Protein AF-0000000079969702 (afdb_homodimer)

Secondary structure (DSSP, 8-state):
-PPPPPSEE-SSEEEE---GGGHHHHHHHH-SHHHHTTS-TTS-SS--HHHHHHHHHHTSSSSP-EEEEEETT-TTSEEEEEEEEE--GGGTTEEEEEEEE-GGGTTSSHHHHHHHHHHHHHHHTSTT--EEEEEEETT-HHHHHHHHHTTPEEEEEEEEEEEETTEEEEEEEEEEEHHHHHHH-/-PPPPPSEE-SSEEEE---GGGHHHHHHHH-SHHHHTTS-TTS-SS--HHHHHHHHHHTSSSSP-EEEEEETT-TTSEEEEEEEEE--GGGTTEEEEEEEE-GGGTTSSHHHHHHHHHHHHHHHTSTT--EEEEEEETT-HHHHHHHHHTT-EEEEEEEEEEEETTEEEEEEEEEEEHHHHHHH-

Nearest PDB structures (foldseek):
  1vhs-assembly1_A  TM=8.239E-01  e=2.990E-11  Bacillus subtilis
  1yvo-assembly1_A  TM=8.133E-01  e=1.079E-10  Pseudomonas aeruginosa PAO1
  1vhs-assembly2_B  TM=8.281E-01  e=2.247E-10  Bacillus subtilis
  5wph-assembly1_A  TM=7.991E-01  e=7.950E-11  Pseudomonas putida KT2440
  2j8n-assembly1_A  TM=7.902E-01  e=9.550E-11  Pseudomonas aeruginosa

Radius of gyration: 22.88 Å; Cα contacts (8 Å, |Δi|>4): 727; chains: 2; bounding box: 40×67×54 Å

Sequence (370 aa):
SPLPPPTFTSPRLTYRPMHPQDAPWMVQHAGPPSITKFMSLSFAHPYTLAHAETWIGMNLAPPITHFVICERDRPDVPIGGI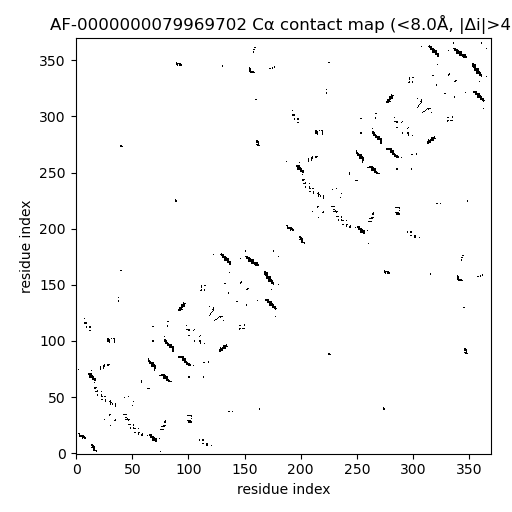GIKPGADVQTHAAEVGYWVGEPFQGRGYVTEGVEALAEWAFGVREGTKRLWAGVFSGNDASMRVLKKCGYEEEGVMRGHVEKHGVTRDLHLFGLNKADWEKRRSPLPPPTFTSPRLTYRPMHPQDAPWMVQHAGPPSITKFMSLSFAHPYTLAHAETWIGMNLAPPITHFVICERDRPDVPIGGIGIKPGADVQTHAAEVGYWVGEPFQGRGYVTEGVEALAEWAFGVREGTKRLWAGVFSGNDASMRVLKKCGYEEEGVMRGHVEKHGVTRDLHLFGLNKADWEKRR

Organism: NCBI:txid1448308

Structure (mmCIF, N/CA/C/O backbone):
data_AF-0000000079969702-model_v1
#
loop_
_entity.id
_entity.type
_entity.pdbx_description
1 polymer 'Acyl-CoA N-acyltransferase'
#
loop_
_atom_site.group_PDB
_atom_site.id
_atom_site.type_symbol
_atom_site.label_atom_id
_atom_site.label_alt_id
_atom_site.label_comp_id
_atom_site.label_asym_id
_atom_site.label_entity_id
_atom_site.label_seq_id
_atom_site.pdbx_PDB_ins_code
_atom_site.Cartn_x
_atom_site.Cartn_y
_atom_site.Cartn_z
_atom_site.occupancy
_atom_site.B_iso_or_equiv
_atom_site.auth_seq_id
_atom_site.auth_comp_id
_atom_site.auth_asym_id
_atom_site.auth_atom_id
_atom_site.pdbx_PDB_model_num
ATOM 1 N N . SER A 1 1 ? 3.689 -17.547 -32.375 1 88.56 1 SER A N 1
ATOM 2 C CA . SER A 1 1 ? 5.078 -17.422 -31.938 1 88.56 1 SER A CA 1
ATOM 3 C C . SER A 1 1 ? 5.434 -18.484 -30.906 1 88.56 1 SER A C 1
ATOM 5 O O . SER A 1 1 ? 4.555 -18.984 -30.203 1 88.56 1 SER A O 1
ATOM 7 N N . PRO A 1 2 ? 6.598 -18.844 -30.922 1 94.81 2 PRO A N 1
ATOM 8 C CA . PRO A 1 2 ? 6.984 -19.859 -29.938 1 94.81 2 PRO A CA 1
ATOM 9 C C . PRO A 1 2 ? 6.84 -19.359 -28.5 1 94.81 2 PRO A C 1
ATOM 11 O O . PRO A 1 2 ? 6.867 -18.156 -28.25 1 94.81 2 PRO A O 1
ATOM 14 N N . LEU A 1 3 ? 6.637 -20.328 -27.641 1 96.44 3 LEU A N 1
ATOM 15 C CA . LEU A 1 3 ? 6.582 -20 -26.219 1 96.44 3 LEU A CA 1
ATOM 16 C C . LEU A 1 3 ? 7.922 -19.469 -25.734 1 96.44 3 LEU A C 1
ATOM 18 O O . LEU A 1 3 ? 8.977 -19.953 -26.141 1 96.44 3 LEU A O 1
ATOM 22 N N . PRO A 1 4 ? 7.883 -18.5 -24.906 1 96.62 4 PRO A N 1
ATOM 23 C CA . PRO A 1 4 ? 9.148 -18.016 -24.344 1 96.62 4 PRO A CA 1
ATOM 24 C C . PRO A 1 4 ? 9.836 -19.031 -23.453 1 96.62 4 PRO A C 1
ATOM 26 O O . PRO A 1 4 ? 9.164 -19.859 -22.812 1 96.62 4 PRO A O 1
ATOM 29 N N . PRO A 1 5 ? 11.156 -19.016 -23.516 1 96.5 5 PRO A N 1
ATOM 30 C CA . PRO A 1 5 ? 11.852 -19.859 -22.547 1 96.5 5 PRO A CA 1
ATOM 31 C C . PRO A 1 5 ? 11.57 -19.484 -21.094 1 96.5 5 PRO A C 1
ATOM 33 O O . PRO A 1 5 ? 11.203 -18.328 -20.828 1 96.5 5 PRO A O 1
ATOM 36 N N . PRO A 1 6 ? 11.742 -20.453 -20.172 1 97.56 6 PRO A N 1
ATOM 37 C CA . PRO A 1 6 ? 11.508 -20.125 -18.766 1 97.56 6 PRO A CA 1
ATOM 38 C C . PRO A 1 6 ? 12.5 -19.094 -18.234 1 97.56 6 PRO A C 1
ATOM 40 O O . PRO A 1 6 ? 13.672 -19.094 -18.625 1 97.56 6 PRO A O 1
ATOM 43 N N . THR A 1 7 ? 12.031 -18.203 -17.406 1 97.5 7 THR A N 1
ATOM 44 C CA . THR A 1 7 ? 12.898 -17.266 -16.688 1 97.5 7 THR A CA 1
ATOM 45 C C . THR A 1 7 ? 13.617 -17.969 -15.547 1 97.5 7 THR A C 1
ATOM 47 O O . THR A 1 7 ? 14.797 -17.719 -15.297 1 97.5 7 THR A O 1
ATOM 50 N N . PHE A 1 8 ? 12.953 -18.828 -14.852 1 97.56 8 PHE A N 1
ATOM 51 C CA . PHE A 1 8 ? 13.547 -19.703 -13.844 1 97.56 8 PHE A CA 1
ATOM 52 C C . PHE A 1 8 ? 12.766 -21.016 -13.734 1 97.56 8 PHE A C 1
ATOM 54 O O . PHE A 1 8 ? 11.719 -21.172 -14.359 1 97.56 8 PHE A O 1
ATOM 61 N N . THR A 1 9 ? 13.352 -22.016 -13.039 1 98.19 9 THR A N 1
ATOM 62 C CA . THR A 1 9 ? 12.758 -23.328 -12.883 1 98.19 9 THR A CA 1
ATOM 63 C C . THR A 1 9 ? 12.906 -23.828 -11.438 1 98.19 9 THR A C 1
ATOM 65 O O . THR A 1 9 ? 13.688 -23.266 -10.672 1 98.19 9 THR A O 1
ATOM 68 N N . SER A 1 10 ? 12.141 -24.688 -11.094 1 98.31 10 SER A N 1
ATOM 69 C CA . SER A 1 10 ? 12.227 -25.469 -9.859 1 98.31 10 SER A CA 1
ATOM 70 C C . SER A 1 10 ? 12.102 -26.969 -10.133 1 98.31 10 SER A C 1
ATOM 72 O O . SER A 1 10 ? 11.984 -27.375 -11.281 1 98.31 10 SER A O 1
ATOM 74 N N . PRO A 1 11 ? 12.219 -27.797 -9.156 1 98.19 11 PRO A N 1
ATOM 75 C CA . PRO A 1 11 ? 12.336 -29.234 -9.398 1 98.19 11 PRO A CA 1
ATOM 76 C C . PRO A 1 11 ? 11.211 -29.766 -10.281 1 98.19 11 PRO A C 1
ATOM 78 O O . PRO A 1 11 ? 11.461 -30.562 -11.188 1 98.19 11 PRO A O 1
ATOM 81 N N . ARG A 1 12 ? 9.922 -29.375 -10.055 1 98.62 12 ARG A N 1
ATOM 82 C CA . ARG A 1 12 ? 8.797 -29.969 -10.773 1 98.62 12 ARG A CA 1
ATOM 83 C C . ARG A 1 12 ? 8.164 -28.969 -11.719 1 98.62 12 ARG A C 1
ATOM 85 O O . ARG A 1 12 ? 7.355 -29.344 -12.578 1 98.62 12 ARG A O 1
ATOM 92 N N . LEU A 1 13 ? 8.586 -27.656 -11.609 1 98.81 13 LEU A N 1
ATOM 93 C CA . LEU A 1 13 ? 7.832 -26.609 -12.289 1 98.81 13 LEU A CA 1
ATOM 94 C C . LEU A 1 13 ? 8.75 -25.734 -13.125 1 98.81 13 LEU A C 1
ATOM 96 O O . LEU A 1 13 ? 9.961 -25.688 -12.883 1 98.81 13 LEU A O 1
ATOM 100 N N . THR A 1 14 ? 8.203 -25.078 -14.117 1 98.56 14 THR A N 1
ATOM 101 C CA . THR A 1 14 ? 8.844 -24.016 -14.875 1 98.56 14 THR A CA 1
ATOM 102 C C . THR A 1 14 ? 8.023 -22.719 -14.805 1 98.56 14 THR A C 1
ATOM 104 O O . THR A 1 14 ? 6.793 -22.781 -14.719 1 98.56 14 THR A O 1
ATOM 107 N N . TYR A 1 15 ? 8.703 -21.625 -14.805 1 98.75 15 TYR A N 1
ATOM 108 C CA . TYR A 1 15 ? 8.109 -20.297 -14.719 1 98.75 15 TYR A CA 1
ATOM 109 C C . TYR A 1 15 ? 8.539 -19.422 -15.898 1 98.75 15 TYR A C 1
ATOM 111 O O . TYR A 1 15 ? 9.711 -19.047 -16 1 98.75 15 TYR A O 1
ATOM 119 N N . ARG A 1 16 ? 7.645 -19.094 -16.766 1 98.44 16 ARG A N 1
ATOM 120 C CA . ARG A 1 16 ? 7.992 -18.375 -17.984 1 98.44 16 ARG A CA 1
ATOM 121 C C . ARG A 1 16 ? 7.074 -17.172 -18.203 1 98.44 16 ARG A C 1
ATOM 123 O O . ARG A 1 16 ? 5.965 -17.141 -17.656 1 98.44 16 ARG A O 1
ATOM 130 N N . PRO A 1 17 ? 7.547 -16.188 -19 1 98.5 17 PRO A N 1
ATOM 131 C CA . PRO A 1 17 ? 6.656 -15.102 -19.406 1 98.5 17 PRO A CA 1
ATOM 132 C C . PRO A 1 17 ? 5.375 -15.602 -20.078 1 98.5 17 PRO A C 1
ATOM 134 O O . PRO A 1 17 ? 5.359 -16.703 -20.625 1 98.5 17 PRO A O 1
ATOM 137 N N . MET A 1 18 ? 4.355 -14.836 -19.938 1 98.38 18 MET A N 1
ATOM 138 C CA . MET A 1 18 ? 3.061 -15.195 -20.516 1 98.38 18 MET A CA 1
ATOM 139 C C . MET A 1 18 ? 3.109 -15.156 -22.031 1 98.38 18 MET A C 1
ATOM 141 O O . MET A 1 18 ? 3.988 -14.516 -22.609 1 98.38 18 MET A O 1
ATOM 145 N N . HIS A 1 19 ? 2.221 -15.781 -22.641 1 98.31 19 HIS A N 1
ATOM 146 C CA . HIS A 1 19 ? 2.012 -15.844 -24.078 1 98.31 19 HIS A CA 1
ATOM 147 C C . HIS A 1 19 ? 0.528 -15.781 -24.422 1 98.31 19 HIS A C 1
ATOM 149 O O . HIS A 1 19 ? -0.303 -16.359 -23.719 1 98.31 19 HIS A O 1
ATOM 155 N N . PRO A 1 20 ? 0.184 -15.133 -25.5 1 97.81 20 PRO A N 1
ATOM 156 C CA . PRO A 1 20 ? -1.231 -15.023 -25.859 1 97.81 20 PRO A CA 1
ATOM 157 C C . PRO A 1 20 ? -1.934 -16.375 -25.906 1 97.81 20 PRO A C 1
ATOM 159 O O . PRO A 1 20 ? -3.127 -16.469 -25.594 1 97.81 20 PRO A O 1
ATOM 162 N N . GLN A 1 21 ? -1.282 -17.375 -26.219 1 97.56 21 GLN A N 1
ATOM 163 C CA . GLN A 1 21 ? -1.889 -18.703 -26.312 1 97.56 21 GLN A CA 1
ATOM 164 C C . GLN A 1 21 ? -2.311 -19.234 -24.953 1 97.56 21 GLN A C 1
ATOM 166 O O . GLN A 1 21 ? -3.033 -20.219 -24.859 1 97.56 21 GLN A O 1
ATOM 171 N N . ASP A 1 22 ? -1.881 -18.625 -23.875 1 98.44 22 ASP A N 1
ATOM 172 C CA . ASP A 1 22 ? -2.145 -19.078 -22.516 1 98.44 22 ASP A CA 1
ATOM 173 C C . ASP A 1 22 ? -3.576 -18.75 -22.094 1 98.44 22 ASP A C 1
ATOM 175 O O . ASP A 1 22 ? -4.074 -19.297 -21.094 1 98.44 22 ASP A O 1
ATOM 179 N N . ALA A 1 23 ? -4.242 -17.922 -22.844 1 98.25 23 ALA A N 1
ATOM 180 C CA . ALA A 1 23 ? -5.484 -17.281 -22.406 1 98.25 23 ALA A CA 1
ATOM 181 C C . ALA A 1 23 ? -6.547 -18.328 -22.078 1 98.25 23 ALA A C 1
ATOM 183 O O . ALA A 1 23 ? -7.168 -18.266 -21.016 1 98.25 23 ALA A O 1
ATOM 184 N N . PRO A 1 24 ? -6.742 -19.375 -22.891 1 98.06 24 PRO A N 1
ATOM 185 C CA . PRO A 1 24 ? -7.773 -20.375 -22.547 1 98.06 24 PRO A CA 1
ATOM 186 C C . PRO A 1 24 ? -7.469 -21.125 -21.25 1 98.06 24 PRO A C 1
ATOM 188 O O . PRO A 1 24 ? -8.383 -21.422 -20.484 1 98.06 24 PRO A O 1
ATOM 191 N N . TRP A 1 25 ? -6.242 -21.406 -21 1 97.81 25 TRP A N 1
ATOM 192 C CA . TRP A 1 25 ? -5.848 -22.094 -19.781 1 97.81 25 TRP A CA 1
ATOM 193 C C . TRP A 1 25 ? -6.062 -21.188 -18.562 1 97.81 25 TRP A C 1
ATOM 195 O O . TRP A 1 25 ? -6.477 -21.672 -17.5 1 97.81 25 TRP A O 1
ATOM 205 N N . MET A 1 26 ? -5.746 -19.938 -18.734 1 97.25 26 MET A N 1
ATOM 206 C CA . MET A 1 26 ? -5.961 -18.984 -17.641 1 97.25 26 MET A CA 1
ATOM 207 C C . MET A 1 26 ? -7.438 -18.906 -17.281 1 97.25 26 MET A C 1
ATOM 209 O O . MET A 1 26 ? -7.793 -18.875 -16.094 1 97.25 26 MET A O 1
ATOM 213 N N . VAL A 1 27 ? -8.281 -18.875 -18.281 1 97.12 27 VAL A N 1
ATOM 214 C CA . VAL A 1 27 ? -9.719 -18.828 -18.031 1 97.12 27 VAL A CA 1
ATOM 215 C C . VAL A 1 27 ? -10.148 -20.062 -17.25 1 97.12 27 VAL A C 1
ATOM 217 O O . VAL A 1 27 ? -10.898 -19.953 -16.281 1 97.12 27 VAL A O 1
ATOM 220 N N . GLN A 1 28 ? -9.672 -21.172 -17.656 1 96.81 28 GLN A N 1
ATOM 221 C CA . GLN A 1 28 ? -10.055 -22.453 -17.062 1 96.81 28 GLN A CA 1
ATOM 222 C C . GLN A 1 28 ? -9.625 -22.531 -15.602 1 96.81 28 GLN A C 1
ATOM 224 O O . GLN A 1 28 ? -10.398 -22.953 -14.742 1 96.81 28 GLN A O 1
ATOM 229 N N . HIS A 1 29 ? -8.43 -22.094 -15.328 1 96.69 29 HIS A N 1
ATOM 230 C CA . HIS A 1 29 ? -7.855 -22.359 -14.016 1 96.69 29 HIS A CA 1
ATOM 231 C C . HIS A 1 29 ? -8.078 -21.188 -13.062 1 96.69 29 HIS A C 1
ATOM 233 O O . HIS A 1 29 ? -8.07 -21.375 -11.844 1 96.69 29 HIS A O 1
ATOM 239 N N . ALA A 1 30 ? -8.227 -19.984 -13.539 1 95.06 30 ALA A N 1
ATOM 240 C CA . ALA A 1 30 ? -8.438 -18.812 -12.695 1 95.06 30 ALA A CA 1
ATOM 241 C C . ALA A 1 30 ? -9.93 -18.562 -12.477 1 95.06 30 ALA A C 1
ATOM 243 O O . ALA A 1 30 ? -10.312 -17.812 -11.57 1 95.06 30 ALA A O 1
ATOM 244 N N . GLY A 1 31 ? -10.758 -19.188 -13.188 1 92.44 31 GLY A N 1
ATOM 245 C CA . GLY A 1 31 ? -12.18 -18.875 -13.266 1 92.44 31 GLY A CA 1
ATOM 246 C C . GLY A 1 31 ? -12.945 -19.266 -12.023 1 92.44 31 GLY A C 1
ATOM 247 O O . GLY A 1 31 ? -13.797 -18.516 -11.547 1 92.44 31 GLY A O 1
ATOM 248 N N . PRO A 1 32 ? -12.625 -20.391 -11.445 1 93.62 32 PRO A N 1
ATOM 249 C CA . PRO A 1 32 ? -13.414 -20.859 -10.305 1 93.62 32 PRO A CA 1
ATOM 250 C C . PRO A 1 32 ? -13.406 -19.875 -9.141 1 93.62 32 PRO A C 1
ATOM 252 O O . PRO A 1 32 ? -12.375 -19.266 -8.852 1 93.62 32 PRO A O 1
ATOM 255 N N . PRO A 1 33 ? -14.523 -19.781 -8.477 1 91.12 33 PRO A N 1
ATOM 256 C CA . PRO A 1 33 ? -14.656 -18.828 -7.371 1 91.12 33 PRO A CA 1
ATOM 257 C C . PRO A 1 33 ? -13.664 -19.094 -6.246 1 91.12 33 PRO A C 1
ATOM 259 O O . PRO A 1 33 ? -13.266 -18.156 -5.539 1 91.12 33 PRO A O 1
ATOM 262 N N . SER A 1 34 ? -13.305 -20.297 -6.148 1 89.69 34 SER A N 1
ATOM 263 C CA . SER A 1 34 ? -12.352 -20.641 -5.094 1 89.69 34 SER A CA 1
ATOM 264 C C . SER A 1 34 ? -11.016 -19.938 -5.301 1 89.69 34 SER A C 1
ATOM 266 O O . SER A 1 34 ? -10.266 -19.734 -4.344 1 89.69 34 SER A O 1
ATOM 268 N N . ILE A 1 35 ? -10.727 -19.578 -6.551 1 89.88 35 ILE A N 1
ATOM 269 C CA . ILE A 1 35 ? -9.484 -18.891 -6.871 1 89.88 35 ILE A CA 1
ATOM 270 C C . ILE A 1 35 ? -9.641 -17.391 -6.598 1 89.88 35 ILE A C 1
ATOM 272 O O . ILE A 1 35 ? -8.773 -16.781 -5.973 1 89.88 35 ILE A O 1
ATOM 276 N N . THR A 1 36 ? -10.742 -16.875 -6.867 1 89.12 36 THR A N 1
ATOM 277 C CA . THR A 1 36 ? -10.93 -15.422 -6.879 1 89.12 36 THR A CA 1
ATOM 278 C C . THR A 1 36 ? -11.328 -14.922 -5.492 1 89.12 36 THR A C 1
ATOM 280 O O . THR A 1 36 ? -11.219 -13.727 -5.203 1 89.12 36 THR A O 1
ATOM 283 N N . LYS A 1 37 ? -11.75 -15.789 -4.645 1 89.81 37 LYS A N 1
ATOM 284 C CA . LYS A 1 37 ? -12.305 -15.438 -3.342 1 89.81 37 LYS A CA 1
ATOM 285 C C . LYS A 1 37 ? -11.352 -14.539 -2.561 1 89.81 37 LYS A C 1
ATOM 287 O O . LYS A 1 37 ? -11.781 -13.57 -1.922 1 89.81 37 LYS A O 1
ATOM 292 N N . PHE A 1 38 ? -10.109 -14.758 -2.639 1 90.38 38 PHE A N 1
ATOM 293 C CA . PHE A 1 38 ? -9.148 -14.039 -1.815 1 90.38 38 PHE A CA 1
ATOM 294 C C . PHE A 1 38 ? -8.258 -13.148 -2.678 1 90.38 38 PHE A C 1
ATOM 296 O O . PHE A 1 38 ? -7.16 -12.766 -2.256 1 90.38 38 PHE A O 1
ATOM 303 N N . MET A 1 39 ? -8.727 -12.867 -3.842 1 92.69 39 MET A N 1
ATOM 304 C CA . MET A 1 39 ? -8.008 -11.969 -4.738 1 92.69 39 MET A CA 1
ATOM 305 C C . MET A 1 39 ? -8.656 -10.586 -4.762 1 92.69 39 MET A C 1
ATOM 307 O O . MET A 1 39 ? -9.805 -10.43 -4.359 1 92.69 39 MET A O 1
ATOM 311 N N . SER A 1 40 ? -7.906 -9.633 -5.219 1 94 40 SER A N 1
ATOM 312 C CA . SER A 1 40 ? -8.438 -8.281 -5.352 1 94 40 SER A CA 1
ATOM 313 C C . SER A 1 40 ? -9.562 -8.227 -6.379 1 94 40 SER A C 1
ATOM 315 O O . SER A 1 40 ? -9.812 -9.203 -7.086 1 94 40 SER A O 1
ATOM 317 N N . LEU A 1 41 ? -10.234 -7.109 -6.477 1 92.31 41 LEU A N 1
ATOM 318 C CA . LEU A 1 41 ? -11.328 -6.938 -7.422 1 92.31 41 LEU A CA 1
ATOM 319 C C . LEU A 1 41 ? -10.805 -6.832 -8.852 1 92.31 41 LEU A C 1
ATOM 321 O O . LEU A 1 41 ? -11.539 -7.082 -9.805 1 92.31 41 LEU A O 1
ATOM 325 N N . SER A 1 42 ? -9.562 -6.48 -9 1 90.25 42 SER A N 1
ATOM 326 C CA . SER A 1 42 ? -8.945 -6.406 -10.32 1 90.25 42 SER A CA 1
ATOM 327 C C . SER A 1 42 ? -8.789 -7.793 -10.938 1 90.25 42 SER A C 1
ATOM 329 O O . SER A 1 42 ? -8.609 -7.922 -12.148 1 90.25 42 SER A O 1
ATOM 331 N N . PHE A 1 43 ? -8.766 -8.797 -10.086 1 92.94 43 PHE A N 1
ATOM 332 C CA . PHE A 1 43 ? -8.898 -10.172 -10.547 1 92.94 43 PHE A CA 1
ATOM 333 C C . PHE A 1 43 ? -10.359 -10.516 -10.82 1 92.94 43 PHE A C 1
ATOM 335 O O . PHE A 1 43 ? -11.109 -10.844 -9.906 1 92.94 43 PHE A O 1
ATOM 342 N N . ALA A 1 44 ? -10.711 -10.531 -12.016 1 89.56 44 ALA A N 1
ATOM 343 C CA . ALA A 1 44 ? -12.109 -10.5 -12.438 1 89.56 44 ALA A CA 1
ATOM 344 C C . ALA A 1 44 ? -12.82 -11.797 -12.086 1 89.56 44 ALA A C 1
ATOM 346 O O . ALA A 1 44 ? -12.203 -12.867 -12.055 1 89.56 44 ALA A O 1
ATOM 347 N N . HIS A 1 45 ? -14.125 -11.641 -11.844 1 91.81 45 HIS A N 1
ATOM 348 C CA . HIS A 1 45 ? -15.039 -12.773 -11.734 1 91.81 45 HIS A CA 1
ATOM 349 C C . HIS A 1 45 ? -16.422 -12.43 -12.289 1 91.81 45 HIS A C 1
ATOM 351 O O . HIS A 1 45 ? -17.047 -11.469 -11.836 1 91.81 45 HIS A O 1
ATOM 357 N N . PRO A 1 46 ? -16.938 -13.359 -13.234 1 93.75 46 PRO A N 1
ATOM 358 C CA . PRO A 1 46 ? -16.266 -14.484 -13.898 1 93.75 46 PRO A CA 1
ATOM 359 C C . PRO A 1 46 ? -15.031 -14.055 -14.68 1 93.75 46 PRO A C 1
ATOM 361 O O . PRO A 1 46 ? -14.945 -12.914 -15.133 1 93.75 46 PRO A O 1
ATOM 364 N N . TYR A 1 47 ? -14.156 -14.867 -14.758 1 95.25 47 TYR A N 1
ATOM 365 C CA . TYR A 1 47 ? -12.922 -14.641 -15.508 1 95.25 47 TYR A CA 1
ATOM 366 C C . TYR A 1 47 ? -13.086 -15.07 -16.953 1 95.25 47 TYR A C 1
ATOM 368 O O . TYR A 1 47 ? -13.156 -16.266 -17.266 1 95.25 47 TYR A O 1
ATOM 376 N N . THR A 1 48 ? -13.047 -14.117 -17.875 1 96.5 48 THR A N 1
ATOM 377 C CA . THR A 1 48 ? -13.336 -14.383 -19.281 1 96.5 48 THR A CA 1
ATOM 378 C C . THR A 1 48 ? -12.055 -14.391 -20.109 1 96.5 48 THR A C 1
ATOM 380 O O . THR A 1 48 ? -10.984 -14.062 -19.609 1 96.5 48 THR A O 1
ATOM 383 N N . LEU A 1 49 ? -12.297 -14.75 -21.312 1 97.5 49 LEU A N 1
ATOM 384 C CA . LEU A 1 49 ? -11.172 -14.719 -22.234 1 97.5 49 LEU A CA 1
ATOM 385 C C . LEU A 1 49 ? -10.625 -13.297 -22.391 1 97.5 49 LEU A C 1
ATOM 387 O O . LEU A 1 49 ? -9.414 -13.102 -22.453 1 97.5 49 LEU A O 1
ATOM 391 N N . ALA A 1 50 ? -11.461 -12.336 -22.453 1 97.56 50 ALA A N 1
ATOM 392 C CA . ALA A 1 50 ? -11.055 -10.938 -22.578 1 97.56 50 ALA A CA 1
ATOM 393 C C . ALA A 1 50 ? -10.211 -10.508 -21.391 1 97.56 50 ALA A C 1
ATOM 395 O O . ALA A 1 50 ? -9.234 -9.773 -21.547 1 97.56 50 ALA A O 1
ATOM 396 N N . HIS A 1 51 ? -10.578 -10.93 -20.188 1 96.94 51 HIS A N 1
ATOM 397 C CA . HIS A 1 51 ? -9.797 -10.625 -19 1 96.94 51 HIS A CA 1
ATOM 398 C C . HIS A 1 51 ? -8.398 -11.227 -19.078 1 96.94 51 HIS A C 1
ATOM 400 O O . HIS A 1 51 ? -7.414 -10.562 -18.766 1 96.94 51 HIS A O 1
ATOM 406 N N . ALA A 1 52 ? -8.383 -12.438 -19.484 1 97.56 52 ALA A N 1
ATOM 407 C CA . ALA A 1 52 ? -7.105 -13.125 -19.641 1 97.56 52 ALA A CA 1
ATOM 408 C C . ALA A 1 52 ? -6.215 -12.414 -20.641 1 97.56 52 ALA A C 1
ATOM 410 O O . ALA A 1 52 ? -5.035 -12.164 -20.375 1 97.56 52 ALA A O 1
ATOM 411 N N . GLU A 1 53 ? -6.762 -12.094 -21.75 1 97.94 53 GLU A N 1
ATOM 412 C CA . GLU A 1 53 ? -6.012 -11.422 -22.812 1 97.94 53 GLU A CA 1
ATOM 413 C C . GLU A 1 53 ? -5.5 -10.062 -22.344 1 97.94 53 GLU A C 1
ATOM 415 O O . GLU A 1 53 ? -4.375 -9.672 -22.672 1 97.94 53 GLU A O 1
ATOM 420 N N . THR A 1 54 ? -6.293 -9.391 -21.688 1 97.56 54 THR A N 1
ATOM 421 C CA . THR A 1 54 ? -5.898 -8.094 -21.156 1 97.56 54 THR A CA 1
ATOM 422 C C . THR A 1 54 ? -4.734 -8.242 -20.172 1 97.56 54 THR A C 1
ATOM 424 O O . THR A 1 54 ? -3.74 -7.52 -20.266 1 97.56 54 THR A O 1
ATOM 427 N N . TRP A 1 55 ? -4.887 -9.18 -19.25 1 97.31 55 TRP A N 1
ATOM 428 C CA . TRP A 1 55 ? -3.82 -9.414 -18.281 1 97.31 55 TRP A CA 1
ATOM 429 C C . TRP A 1 55 ? -2.521 -9.805 -18.984 1 97.31 55 TRP A C 1
ATOM 431 O O . TRP A 1 55 ? -1.461 -9.25 -18.688 1 97.31 55 TRP A O 1
ATOM 441 N N . ILE A 1 56 ? -2.646 -10.664 -19.875 1 98.12 56 ILE A N 1
ATOM 442 C CA . ILE A 1 56 ? -1.481 -11.109 -20.625 1 98.12 56 ILE A CA 1
ATOM 443 C C . ILE A 1 56 ? -0.847 -9.93 -21.344 1 98.12 56 ILE A C 1
ATOM 445 O O . ILE A 1 56 ? 0.367 -9.719 -21.266 1 98.12 56 ILE A O 1
ATOM 449 N N . GLY A 1 57 ? -1.635 -9.172 -22.031 1 97.38 57 GLY A N 1
ATOM 450 C CA . GLY A 1 57 ? -1.139 -8.016 -22.75 1 97.38 57 GLY A CA 1
ATOM 451 C C . GLY A 1 57 ? -0.396 -7.027 -21.875 1 97.38 57 GLY A C 1
ATOM 452 O O . GLY A 1 57 ? 0.619 -6.461 -22.281 1 97.38 57 GLY A O 1
ATOM 453 N N . MET A 1 58 ? -0.839 -6.855 -20.688 1 96.44 58 MET A N 1
ATOM 454 C CA . MET A 1 58 ? -0.25 -5.926 -19.719 1 96.44 58 MET A CA 1
ATOM 455 C C . MET A 1 58 ? 1.119 -6.414 -19.266 1 96.44 58 MET A C 1
ATOM 457 O O . MET A 1 58 ? 1.918 -5.633 -18.75 1 96.44 58 MET A O 1
ATOM 461 N N . ASN A 1 59 ? 1.358 -7.699 -19.438 1 97 59 ASN A N 1
ATOM 462 C CA . ASN A 1 59 ? 2.537 -8.281 -18.797 1 97 59 ASN A CA 1
ATOM 463 C C . ASN A 1 59 ? 3.525 -8.812 -19.844 1 97 59 ASN A C 1
ATOM 465 O O . ASN A 1 59 ? 4.359 -9.664 -19.531 1 97 59 ASN A O 1
ATOM 469 N N . LEU A 1 60 ? 3.439 -8.281 -21.047 1 96.19 60 LEU A N 1
ATOM 470 C CA . LEU A 1 60 ? 4.316 -8.766 -22.094 1 96.19 60 LEU A CA 1
ATOM 471 C C . LEU A 1 60 ? 5.527 -7.859 -22.266 1 96.19 60 LEU A C 1
ATOM 473 O O . LEU A 1 60 ? 6.527 -8.25 -22.875 1 96.19 60 LEU A O 1
ATOM 477 N N . ALA A 1 61 ? 5.461 -6.676 -21.812 1 94.12 61 ALA A N 1
ATOM 478 C CA . ALA A 1 61 ? 6.566 -5.727 -21.953 1 94.12 61 ALA A CA 1
ATOM 479 C C . ALA A 1 61 ? 7.508 -5.816 -20.75 1 94.12 61 ALA A C 1
ATOM 481 O O . ALA A 1 61 ? 7.066 -5.98 -19.609 1 94.12 61 ALA A O 1
ATOM 482 N N . PRO A 1 62 ? 8.766 -5.605 -21.047 1 92.88 62 PRO A N 1
ATOM 483 C CA . PRO A 1 62 ? 9.703 -5.582 -19.922 1 92.88 62 PRO A CA 1
ATOM 484 C C . PRO A 1 62 ? 9.484 -4.379 -19 1 92.88 62 PRO A C 1
ATOM 486 O O . PRO A 1 62 ? 9.023 -3.328 -19.453 1 92.88 62 PRO A O 1
ATOM 489 N N . PRO A 1 63 ? 9.938 -4.492 -17.812 1 93.69 63 PRO A N 1
ATOM 490 C CA . PRO A 1 63 ? 10.469 -5.691 -17.156 1 93.69 63 PRO A CA 1
ATOM 491 C C . PRO A 1 63 ? 9.398 -6.734 -16.859 1 93.69 63 PRO A C 1
ATOM 493 O O . PRO A 1 63 ? 8.305 -6.391 -16.406 1 93.69 63 PRO A O 1
ATOM 496 N N . ILE A 1 64 ? 9.711 -7.996 -17.125 1 96.44 64 ILE A N 1
ATOM 497 C CA . ILE A 1 64 ? 8.781 -9.094 -16.875 1 96.44 64 ILE A CA 1
ATOM 498 C C . ILE A 1 64 ? 8.859 -9.516 -15.414 1 96.44 64 ILE A C 1
ATOM 500 O O . ILE A 1 64 ? 9.891 -10.008 -14.953 1 96.44 64 ILE A O 1
ATOM 504 N N . THR A 1 65 ? 7.758 -9.375 -14.727 1 97.44 65 THR A N 1
ATOM 505 C CA . THR A 1 65 ? 7.777 -9.703 -13.305 1 97.44 65 THR A CA 1
ATOM 506 C C . THR A 1 65 ? 6.637 -10.656 -12.945 1 97.44 65 THR A C 1
ATOM 508 O O . THR A 1 65 ? 6.43 -10.977 -11.773 1 97.44 65 THR A O 1
ATOM 511 N N . HIS A 1 66 ? 5.824 -11.016 -13.93 1 98.31 66 HIS A N 1
ATOM 512 C CA . HIS A 1 66 ? 4.738 -11.977 -13.773 1 98.31 66 HIS A CA 1
ATOM 513 C C . HIS A 1 66 ? 4.906 -13.164 -14.719 1 98.31 66 HIS A C 1
ATOM 515 O O . HIS A 1 66 ? 5.266 -12.984 -15.883 1 98.31 66 HIS A O 1
ATOM 521 N N . PHE A 1 67 ? 4.633 -14.344 -14.188 1 98.69 67 PHE A N 1
ATOM 522 C CA . PHE A 1 67 ? 4.934 -15.578 -14.914 1 98.69 67 PHE A CA 1
ATOM 523 C C . PHE A 1 67 ? 3.77 -16.562 -14.812 1 98.69 67 PHE A C 1
ATOM 525 O O . PHE A 1 67 ? 3.004 -16.531 -13.852 1 98.69 67 PHE A O 1
ATOM 532 N N . VAL A 1 68 ? 3.674 -17.391 -15.789 1 98.81 68 VAL A N 1
ATOM 533 C CA . VAL A 1 68 ? 2.809 -18.562 -15.656 1 98.81 68 VAL A CA 1
ATOM 534 C C . VAL A 1 68 ? 3.592 -19.719 -15.039 1 98.81 68 VAL A C 1
ATOM 536 O O . VAL A 1 68 ? 4.801 -19.828 -15.258 1 98.81 68 VAL A O 1
ATOM 539 N N . ILE A 1 69 ? 2.896 -20.484 -14.273 1 98.88 69 ILE A N 1
ATOM 540 C CA . ILE A 1 69 ? 3.416 -21.719 -13.695 1 98.88 69 ILE A CA 1
ATOM 541 C C . ILE A 1 69 ? 3.037 -22.891 -14.586 1 98.88 69 ILE A C 1
ATOM 543 O O . ILE A 1 69 ? 1.864 -23.078 -14.914 1 98.88 69 ILE A O 1
ATOM 547 N N . CYS A 1 70 ? 3.979 -23.719 -14.938 1 98.81 70 CYS A N 1
ATOM 548 C CA . CYS A 1 70 ? 3.734 -24.953 -15.688 1 98.81 70 CYS A CA 1
ATOM 549 C C . CYS A 1 70 ? 4.496 -26.125 -15.086 1 98.81 70 CYS A C 1
ATOM 551 O O . CYS A 1 70 ? 5.562 -25.938 -14.5 1 98.81 70 CYS A O 1
ATOM 553 N N . GLU A 1 71 ? 3.898 -27.266 -15.195 1 98.56 71 GLU A N 1
ATOM 554 C CA . GLU A 1 71 ? 4.699 -28.453 -14.922 1 98.56 71 GLU A CA 1
ATOM 555 C C . GLU A 1 71 ? 5.816 -28.625 -15.945 1 98.56 71 GLU A C 1
ATOM 557 O O . GLU A 1 71 ? 5.621 -28.359 -17.125 1 98.56 71 GLU A O 1
ATOM 562 N N . ARG A 1 72 ? 6.957 -29.078 -15.516 1 97.44 72 ARG A N 1
ATOM 563 C CA . ARG A 1 72 ? 8.109 -29.203 -16.406 1 97.44 72 ARG A CA 1
ATOM 564 C C . ARG A 1 72 ? 7.809 -30.125 -17.578 1 97.44 72 ARG A C 1
ATOM 566 O O . ARG A 1 72 ? 8.312 -29.906 -18.688 1 97.44 72 ARG A O 1
ATOM 573 N N . ASP A 1 73 ? 6.969 -31.094 -17.391 1 96.38 73 ASP A N 1
ATOM 574 C CA . ASP A 1 73 ? 6.672 -32.062 -18.453 1 96.38 73 ASP A CA 1
ATOM 575 C C . ASP A 1 73 ? 5.547 -31.547 -19.344 1 96.38 73 ASP A C 1
ATOM 577 O O . ASP A 1 73 ? 5.262 -32.156 -20.391 1 96.38 73 ASP A O 1
ATOM 581 N N . ARG A 1 74 ? 4.887 -30.453 -18.984 1 97.12 74 ARG A N 1
ATOM 582 C CA . ARG A 1 74 ? 3.85 -29.812 -19.781 1 97.12 74 ARG A CA 1
ATOM 583 C C . ARG A 1 74 ? 4.027 -28.297 -19.781 1 97.12 74 ARG A C 1
ATOM 585 O O . ARG A 1 74 ? 3.148 -27.562 -19.328 1 97.12 74 ARG A O 1
ATOM 592 N N . PRO A 1 75 ? 5.09 -27.875 -20.391 1 95.88 75 PRO A N 1
ATOM 593 C CA . PRO A 1 75 ? 5.414 -26.453 -20.328 1 95.88 75 PRO A CA 1
ATOM 594 C C . PRO A 1 75 ? 4.43 -25.578 -21.125 1 95.88 75 PRO A C 1
ATOM 596 O O . PRO A 1 75 ? 4.438 -24.359 -20.984 1 95.88 75 PRO A O 1
ATOM 599 N N . ASP A 1 76 ? 3.582 -26.172 -21.906 1 96.62 76 ASP A N 1
ATOM 600 C CA . ASP A 1 76 ? 2.645 -25.422 -22.734 1 96.62 76 ASP A CA 1
ATOM 601 C C . ASP A 1 76 ? 1.33 -25.172 -22 1 96.62 76 ASP A C 1
ATOM 603 O O . ASP A 1 76 ? 0.461 -24.453 -22.484 1 96.62 76 ASP A O 1
ATOM 607 N N . VAL A 1 77 ? 1.168 -25.75 -20.812 1 97.81 77 VAL A N 1
ATOM 608 C CA . VAL A 1 77 ? -0.095 -25.656 -20.094 1 97.81 77 VAL A CA 1
ATOM 609 C C . VAL A 1 77 ? 0.108 -24.859 -18.797 1 97.81 77 VAL A C 1
ATOM 611 O O . VAL A 1 77 ? 0.596 -25.406 -17.797 1 97.81 77 VAL A O 1
ATOM 614 N N . PRO A 1 78 ? -0.282 -23.641 -18.828 1 98.5 78 PRO A N 1
ATOM 615 C CA . PRO A 1 78 ? -0.277 -22.906 -17.562 1 98.5 78 PRO A CA 1
ATOM 616 C C . PRO A 1 78 ? -1.271 -23.469 -16.547 1 98.5 78 PRO A C 1
ATOM 618 O O . PRO A 1 78 ? -2.445 -23.656 -16.875 1 98.5 78 PRO A O 1
ATOM 621 N N . ILE A 1 79 ? -0.802 -23.703 -15.359 1 98.56 79 ILE A N 1
ATOM 622 C CA . ILE A 1 79 ? -1.678 -24.25 -14.328 1 98.56 79 ILE A CA 1
ATOM 623 C C . ILE A 1 79 ? -1.88 -23.219 -13.227 1 98.56 79 ILE A C 1
ATOM 625 O O . ILE A 1 79 ? -2.648 -23.438 -12.289 1 98.56 79 ILE A O 1
ATOM 629 N N . GLY A 1 80 ? -1.177 -22.016 -13.312 1 98.31 80 GLY A N 1
ATOM 630 C CA . GLY A 1 80 ? -1.237 -20.953 -12.336 1 98.31 80 GLY A CA 1
ATOM 631 C C . GLY A 1 80 ? -0.443 -19.719 -12.742 1 98.31 80 GLY A C 1
ATOM 632 O O . GLY A 1 80 ? 0.031 -19.625 -13.875 1 98.31 80 GLY A O 1
ATOM 633 N N . GLY A 1 81 ? -0.414 -18.766 -11.93 1 98.12 81 GLY A N 1
ATOM 634 C CA . GLY A 1 81 ? 0.349 -17.531 -12.078 1 98.12 81 GLY A CA 1
ATOM 635 C C . GLY A 1 81 ? 1.106 -17.141 -10.82 1 98.12 81 GLY A C 1
ATOM 636 O O . GLY A 1 81 ? 0.687 -17.469 -9.711 1 98.12 81 GLY A O 1
ATOM 637 N N . ILE A 1 82 ? 2.176 -16.453 -11.016 1 98.62 82 ILE A N 1
ATOM 638 C CA . ILE A 1 82 ? 3 -15.992 -9.906 1 98.62 82 ILE A CA 1
ATOM 639 C C . ILE A 1 82 ? 3.828 -14.781 -10.336 1 98.62 82 ILE A C 1
ATOM 641 O O . ILE A 1 82 ? 4.164 -14.641 -11.516 1 98.62 82 ILE A O 1
ATOM 645 N N . GLY A 1 83 ? 4.137 -13.914 -9.422 1 98.25 83 GLY A N 1
ATOM 646 C CA . GLY A 1 83 ? 4.961 -12.773 -9.766 1 98.25 83 GLY A CA 1
ATOM 647 C C . GLY A 1 83 ? 5.113 -11.781 -8.625 1 98.25 83 GLY A C 1
ATOM 648 O O . GLY A 1 83 ? 4.77 -12.086 -7.484 1 98.25 83 GLY A O 1
ATOM 649 N N . ILE A 1 84 ? 5.758 -10.719 -8.953 1 98.31 84 ILE A N 1
ATOM 650 C CA . ILE A 1 84 ? 5.953 -9.664 -7.973 1 98.31 84 ILE A CA 1
ATOM 651 C C . ILE A 1 84 ? 5.488 -8.328 -8.547 1 98.31 84 ILE A C 1
ATOM 653 O O . ILE A 1 84 ? 5.547 -8.117 -9.766 1 98.31 84 ILE A O 1
ATOM 657 N N . LYS A 1 85 ? 4.98 -7.527 -7.781 1 97.44 85 LYS A N 1
ATOM 658 C CA . LYS A 1 85 ? 4.75 -6.113 -8.07 1 97.44 85 LYS A CA 1
ATOM 659 C C . LYS A 1 85 ? 5.812 -5.238 -7.41 1 97.44 85 LYS A C 1
ATOM 661 O O . LYS A 1 85 ? 5.805 -5.055 -6.191 1 97.44 85 LYS A O 1
ATOM 666 N N . PRO A 1 86 ? 6.688 -4.688 -8.195 1 97.12 86 PRO A N 1
ATOM 667 C CA . PRO A 1 86 ? 7.719 -3.83 -7.609 1 97.12 86 PRO A CA 1
ATOM 668 C C . PRO A 1 86 ? 7.141 -2.615 -6.887 1 97.12 86 PRO A C 1
ATOM 670 O O . PRO A 1 86 ? 6.168 -2.02 -7.359 1 97.12 86 PRO A O 1
ATOM 673 N N . GLY A 1 87 ? 7.73 -2.334 -5.723 1 97.25 87 GLY A N 1
ATOM 674 C CA . GLY A 1 87 ? 7.352 -1.113 -5.031 1 97.25 87 GLY A CA 1
ATOM 675 C C . GLY A 1 87 ? 7.809 0.144 -5.746 1 97.25 87 GLY A C 1
ATOM 676 O O . GLY A 1 87 ? 8.539 0.072 -6.734 1 97.25 87 GLY A O 1
ATOM 677 N N . ALA A 1 88 ? 7.324 1.288 -5.27 1 96.5 88 ALA A N 1
ATOM 678 C CA . ALA A 1 88 ? 7.672 2.59 -5.832 1 96.5 88 ALA A CA 1
ATOM 679 C C . ALA A 1 88 ? 8.164 3.543 -4.746 1 96.5 88 ALA A C 1
ATOM 681 O O . ALA A 1 88 ? 8.031 3.26 -3.553 1 96.5 88 ALA A O 1
ATOM 682 N N . ASP A 1 89 ? 8.805 4.66 -5.223 1 96.75 89 ASP A N 1
ATOM 683 C CA . ASP A 1 89 ? 9.227 5.719 -4.309 1 96.75 89 ASP A CA 1
ATOM 684 C C . ASP A 1 89 ? 10.18 5.176 -3.242 1 96.75 89 ASP A C 1
ATOM 686 O O . ASP A 1 89 ? 11.234 4.633 -3.562 1 96.75 89 ASP A O 1
ATOM 690 N N . VAL A 1 90 ? 9.773 5.168 -2.01 1 97.56 90 VAL A N 1
ATOM 691 C CA . VAL A 1 90 ? 10.656 4.742 -0.926 1 97.56 90 VAL A CA 1
ATOM 692 C C . VAL A 1 90 ? 10.602 3.225 -0.78 1 97.56 90 VAL A C 1
ATOM 694 O O . VAL A 1 90 ? 11.242 2.658 0.111 1 97.56 90 VAL A O 1
ATOM 697 N N . GLN A 1 91 ? 9.898 2.539 -1.646 1 98.31 91 GLN A N 1
ATOM 698 C CA . GLN A 1 91 ? 9.734 1.093 -1.542 1 98.31 91 GLN A CA 1
ATOM 699 C C . GLN A 1 91 ? 10.281 0.389 -2.781 1 98.31 91 GLN A C 1
ATOM 701 O O . GLN A 1 91 ? 9.922 -0.754 -3.064 1 98.31 91 GLN A O 1
ATOM 706 N N . THR A 1 92 ? 11.141 0.984 -3.549 1 96.75 92 THR A N 1
ATOM 707 C CA . THR A 1 92 ? 11.625 0.442 -4.812 1 96.75 92 THR A CA 1
ATOM 708 C C . THR A 1 92 ? 12.43 -0.834 -4.582 1 96.75 92 THR A C 1
ATOM 710 O O . THR A 1 92 ? 12.508 -1.694 -5.461 1 96.75 92 THR A O 1
ATOM 713 N N . HIS A 1 93 ? 13.016 -0.959 -3.412 1 97.81 93 HIS A N 1
ATOM 714 C CA . HIS A 1 93 ? 13.828 -2.131 -3.111 1 97.81 93 HIS A CA 1
ATOM 715 C C . HIS A 1 93 ? 12.961 -3.301 -2.654 1 97.81 93 HIS A C 1
ATOM 717 O O . HIS A 1 93 ? 13.469 -4.398 -2.414 1 97.81 93 HIS A O 1
ATOM 723 N N . ALA A 1 94 ? 11.656 -3.107 -2.451 1 98.31 94 ALA A N 1
ATOM 724 C CA . ALA A 1 94 ? 10.703 -4.117 -1.999 1 98.31 94 ALA A CA 1
ATOM 725 C C . ALA A 1 94 ? 9.703 -4.461 -3.102 1 98.31 94 ALA A C 1
ATOM 727 O O . ALA A 1 94 ? 9.477 -3.666 -4.016 1 98.31 94 ALA A O 1
ATOM 728 N N . ALA A 1 95 ? 9.086 -5.648 -3.008 1 98.56 95 ALA A N 1
ATOM 729 C CA . ALA A 1 95 ? 8.07 -6.062 -3.979 1 98.56 95 ALA A CA 1
ATOM 730 C C . ALA A 1 95 ? 7.027 -6.965 -3.332 1 98.56 95 ALA A C 1
ATOM 732 O O . ALA A 1 95 ? 7.344 -7.746 -2.432 1 98.56 95 ALA A O 1
ATOM 733 N N . GLU A 1 96 ? 5.832 -6.816 -3.732 1 98.75 96 GLU A N 1
ATOM 734 C CA . GLU A 1 96 ? 4.723 -7.641 -3.27 1 98.75 96 GLU A CA 1
ATOM 735 C C . GLU A 1 96 ? 4.594 -8.914 -4.102 1 98.75 96 GLU A C 1
ATOM 737 O O . GLU A 1 96 ? 4.59 -8.859 -5.332 1 98.75 96 GLU A O 1
ATOM 742 N N . VAL A 1 97 ? 4.469 -9.992 -3.438 1 98.62 97 VAL A N 1
ATOM 743 C CA . VAL A 1 97 ? 4.355 -11.297 -4.09 1 98.62 97 VAL A CA 1
ATOM 744 C C . VAL A 1 97 ? 2.885 -11.664 -4.254 1 98.62 97 VAL A C 1
ATOM 746 O O . VAL A 1 97 ? 2.074 -11.43 -3.354 1 98.62 97 VAL A O 1
ATOM 749 N N . GLY A 1 98 ? 2.561 -12.266 -5.336 1 97.81 98 GLY A N 1
ATOM 750 C CA . GLY A 1 98 ? 1.239 -12.805 -5.617 1 97.81 98 GLY A CA 1
ATOM 751 C C . GLY A 1 98 ? 1.28 -14.109 -6.391 1 97.81 98 GLY A C 1
ATOM 752 O O . GLY A 1 98 ? 2.195 -14.336 -7.188 1 97.81 98 GLY A O 1
ATOM 753 N N . TYR A 1 99 ? 0.246 -14.906 -6.172 1 97.88 99 TYR A N 1
ATOM 754 C CA . TYR A 1 99 ? 0.234 -16.203 -6.824 1 97.88 99 TYR A CA 1
ATOM 755 C C . TYR A 1 99 ? -1.149 -16.844 -6.746 1 97.88 99 TYR A C 1
ATOM 757 O O . TYR A 1 99 ? -1.961 -16.484 -5.895 1 97.88 99 TYR A O 1
ATOM 765 N N . TRP A 1 100 ? -1.393 -17.734 -7.609 1 96.88 100 TRP A N 1
ATOM 766 C CA . TRP A 1 100 ? -2.555 -18.609 -7.621 1 96.88 100 TRP A CA 1
ATOM 767 C C . TRP A 1 100 ? -2.268 -19.875 -8.414 1 96.88 100 TRP A C 1
ATOM 769 O O . TRP A 1 100 ? -1.386 -19.891 -9.281 1 96.88 100 TRP A O 1
ATOM 779 N N . VAL A 1 101 ? -2.932 -20.922 -8.109 1 97.44 101 VAL A N 1
ATOM 780 C CA . VAL A 1 101 ? -2.848 -22.172 -8.859 1 97.44 101 VAL A CA 1
ATOM 781 C C . VAL A 1 101 ? -4.238 -22.781 -9 1 97.44 101 VAL A C 1
ATOM 783 O O . VAL A 1 101 ? -5.047 -22.719 -8.07 1 97.44 101 VAL A O 1
ATOM 786 N N . GLY A 1 102 ? -4.484 -23.422 -10.117 1 97.06 102 GLY A N 1
ATOM 787 C CA . GLY A 1 102 ? -5.777 -24.031 -10.383 1 97.06 102 GLY A CA 1
ATOM 788 C C . GLY A 1 102 ? -6.148 -25.094 -9.383 1 97.06 102 GLY A C 1
ATOM 789 O O . GLY A 1 102 ? -5.27 -25.75 -8.812 1 97.06 102 GLY A O 1
ATOM 790 N N . GLU A 1 103 ? -7.41 -25.359 -9.258 1 96.19 103 GLU A N 1
ATOM 791 C CA . GLU A 1 103 ? -7.969 -26.266 -8.258 1 96.19 103 GLU A CA 1
ATOM 792 C C . GLU A 1 103 ? -7.402 -27.672 -8.398 1 96.19 103 GLU A C 1
ATOM 794 O O . GLU A 1 103 ? -7.004 -28.297 -7.414 1 96.19 103 GLU A O 1
ATOM 799 N N . PRO A 1 104 ? -7.289 -28.156 -9.609 1 96.62 104 PRO A N 1
ATOM 800 C CA . PRO A 1 104 ? -6.805 -29.531 -9.75 1 96.62 104 PRO A CA 1
ATOM 801 C C . PRO A 1 104 ? -5.352 -29.688 -9.297 1 96.62 104 PRO A C 1
ATOM 803 O O . PRO A 1 104 ? -4.883 -30.812 -9.117 1 96.62 104 PRO A O 1
ATOM 806 N N . PHE A 1 105 ? -4.723 -28.641 -9.133 1 97.25 105 PHE A N 1
ATOM 807 C CA . PHE A 1 105 ? -3.289 -28.703 -8.875 1 97.25 105 PHE A CA 1
ATOM 808 C C . PHE A 1 105 ? -2.977 -28.266 -7.449 1 97.25 105 PHE A C 1
ATOM 810 O O . PHE A 1 105 ? -1.81 -28.125 -7.078 1 97.25 105 PHE A O 1
ATOM 817 N N . GLN A 1 106 ? -3.957 -27.969 -6.66 1 95.12 106 GLN A N 1
ATOM 818 C CA . GLN A 1 106 ? -3.789 -27.562 -5.27 1 95.12 106 GLN A CA 1
ATOM 819 C C . GLN A 1 106 ? -3.473 -28.75 -4.375 1 95.12 106 GLN A C 1
ATOM 821 O O . GLN A 1 106 ? -3.77 -29.906 -4.73 1 95.12 106 GLN A O 1
ATOM 826 N N . GLY A 1 107 ? -2.775 -28.453 -3.279 1 94.62 107 GLY A N 1
ATOM 827 C CA . GLY A 1 107 ? -2.48 -29.5 -2.312 1 94.62 107 GLY A CA 1
ATOM 828 C C . GLY A 1 107 ? -1.302 -30.359 -2.711 1 94.62 107 GLY A C 1
ATOM 829 O O . GLY A 1 107 ? -1.094 -31.438 -2.143 1 94.62 107 GLY A O 1
ATOM 830 N N . ARG A 1 108 ? -0.563 -29.906 -3.689 1 96.31 108 ARG A N 1
ATOM 831 C CA . ARG A 1 108 ? 0.556 -30.688 -4.203 1 96.31 108 ARG A CA 1
ATOM 832 C C . ARG A 1 108 ? 1.889 -30.047 -3.836 1 96.31 108 ARG A C 1
ATOM 834 O O . ARG A 1 108 ? 2.949 -30.531 -4.246 1 96.31 108 ARG A O 1
ATOM 841 N N . GLY A 1 109 ? 1.847 -28.953 -3.15 1 97.75 109 GLY A N 1
ATOM 842 C CA . GLY A 1 109 ? 3.062 -28.25 -2.771 1 97.75 109 GLY A CA 1
ATOM 843 C C . GLY A 1 109 ? 3.602 -27.359 -3.869 1 97.75 109 GLY A C 1
ATOM 844 O O . GLY A 1 109 ? 4.699 -26.812 -3.75 1 97.75 109 GLY A O 1
ATOM 845 N N . TYR A 1 110 ? 2.855 -27.172 -4.945 1 98.31 110 TYR A N 1
ATOM 846 C CA . TYR A 1 110 ? 3.311 -26.406 -6.102 1 98.31 110 TYR A CA 1
ATOM 847 C C . TYR A 1 110 ? 3.492 -24.938 -5.742 1 98.31 110 TYR A C 1
ATOM 849 O O . TYR A 1 110 ? 4.465 -24.312 -6.168 1 98.31 110 TYR A O 1
ATOM 857 N N . VAL A 1 111 ? 2.598 -24.406 -5.004 1 98.19 111 VAL A N 1
ATOM 858 C CA . VAL A 1 111 ? 2.672 -22.984 -4.676 1 98.19 111 VAL A CA 1
ATOM 859 C C . VAL A 1 111 ? 3.881 -22.734 -3.777 1 98.19 111 VAL A C 1
ATOM 861 O O . VAL A 1 111 ? 4.629 -21.766 -3.994 1 98.19 111 VAL A O 1
ATOM 864 N N . THR A 1 112 ? 4.078 -23.594 -2.756 1 98.62 112 THR A N 1
ATOM 865 C CA . THR A 1 112 ? 5.258 -23.469 -1.908 1 98.62 112 THR A CA 1
ATOM 866 C C . THR A 1 112 ? 6.531 -23.516 -2.744 1 98.62 112 THR A C 1
ATOM 868 O O . THR A 1 112 ? 7.41 -22.672 -2.6 1 98.62 112 THR A O 1
ATOM 871 N N . GLU A 1 113 ? 6.574 -24.5 -3.639 1 98.69 113 GLU A N 1
ATOM 872 C CA . GLU A 1 113 ? 7.707 -24.641 -4.547 1 98.69 113 GLU A CA 1
ATOM 873 C C . GLU A 1 113 ? 7.906 -23.375 -5.379 1 98.69 113 GLU A C 1
ATOM 875 O O . GLU A 1 113 ? 9.031 -22.906 -5.543 1 98.69 113 GLU A O 1
ATOM 880 N N . GLY A 1 114 ? 6.863 -22.781 -5.895 1 98.75 114 GLY A N 1
ATOM 881 C CA . GLY A 1 114 ? 6.918 -21.594 -6.727 1 98.75 114 GLY A CA 1
ATOM 882 C C . GLY A 1 114 ? 7.336 -20.344 -5.965 1 98.75 114 GLY A C 1
ATOM 883 O O . GLY A 1 114 ? 8.125 -19.547 -6.465 1 98.75 114 GLY A O 1
ATOM 884 N N . VAL A 1 115 ? 6.773 -20.172 -4.766 1 98.75 115 VAL A N 1
ATOM 885 C CA . VAL A 1 115 ? 7.098 -19 -3.947 1 98.75 115 VAL A CA 1
ATOM 886 C C . VAL A 1 115 ? 8.578 -19.031 -3.568 1 98.75 115 VAL A C 1
ATOM 888 O O . VAL A 1 115 ? 9.242 -18 -3.572 1 98.75 115 VAL A O 1
ATOM 891 N N . GLU A 1 116 ? 9.109 -20.188 -3.285 1 98.38 116 GLU A N 1
ATOM 892 C CA . GLU A 1 116 ? 10.539 -20.328 -3.014 1 98.38 116 GLU A CA 1
ATOM 893 C C . GLU A 1 116 ? 11.375 -19.984 -4.246 1 98.38 116 GLU A C 1
ATOM 895 O O . GLU A 1 116 ? 12.367 -19.266 -4.148 1 98.38 116 GLU A O 1
ATOM 900 N N . ALA A 1 117 ? 10.961 -20.531 -5.34 1 98.44 117 ALA A N 1
ATOM 901 C CA . ALA A 1 117 ? 11.68 -20.266 -6.582 1 98.44 117 ALA A CA 1
ATOM 902 C C . ALA A 1 117 ? 11.633 -18.781 -6.938 1 98.44 117 ALA A C 1
ATOM 904 O O . ALA A 1 117 ? 12.625 -18.234 -7.426 1 98.44 117 ALA A O 1
ATOM 905 N N . LEU A 1 118 ? 10.516 -18.172 -6.738 1 98.62 118 LEU A N 1
ATOM 906 C CA . LEU A 1 118 ? 10.352 -16.75 -7.016 1 98.62 118 LEU A CA 1
ATOM 907 C C . LEU A 1 118 ? 11.297 -15.914 -6.145 1 98.62 118 LEU A C 1
ATOM 909 O O . LEU A 1 118 ? 11.891 -14.945 -6.621 1 98.62 118 LEU A O 1
ATOM 913 N N . ALA A 1 119 ? 11.375 -16.281 -4.902 1 98.38 119 ALA A N 1
ATOM 914 C CA . ALA A 1 119 ? 12.281 -15.57 -4 1 98.38 119 ALA A CA 1
ATOM 915 C C . ALA A 1 119 ? 13.727 -15.688 -4.477 1 98.38 119 ALA A C 1
ATOM 917 O O . ALA A 1 119 ? 14.477 -14.703 -4.461 1 98.38 119 ALA A O 1
ATOM 918 N N . GLU A 1 120 ? 14.117 -16.875 -4.883 1 97.62 120 GLU A N 1
ATOM 919 C CA . GLU A 1 120 ? 15.461 -17.078 -5.406 1 97.62 120 GLU A CA 1
ATOM 920 C C . GLU A 1 120 ? 15.727 -16.188 -6.613 1 97.62 120 GLU A C 1
ATOM 922 O O . GLU A 1 120 ? 16.797 -15.562 -6.707 1 97.62 120 GLU A O 1
ATOM 927 N N . TRP A 1 121 ? 14.781 -16.125 -7.438 1 98 121 TRP A N 1
ATOM 928 C CA . TRP A 1 121 ? 14.914 -15.297 -8.633 1 98 121 TRP A CA 1
ATOM 929 C C . TRP A 1 121 ? 14.953 -13.82 -8.266 1 98 121 TRP A C 1
ATOM 931 O O . TRP A 1 121 ? 15.828 -13.086 -8.719 1 98 121 TRP A O 1
ATOM 941 N N . ALA A 1 122 ? 13.992 -13.359 -7.426 1 98 122 ALA A N 1
ATOM 942 C CA . ALA A 1 122 ? 13.852 -11.953 -7.078 1 98 122 ALA A CA 1
ATOM 943 C C . ALA A 1 122 ? 15.086 -11.438 -6.336 1 98 122 ALA A C 1
ATOM 945 O O . ALA A 1 122 ? 15.578 -10.344 -6.617 1 98 122 ALA A O 1
ATOM 946 N N . PHE A 1 123 ? 15.641 -12.203 -5.43 1 97.69 123 PHE A N 1
ATOM 947 C CA . PHE A 1 123 ? 16.781 -11.789 -4.613 1 97.69 123 PHE A CA 1
ATOM 948 C C . PHE A 1 123 ? 18.094 -12.031 -5.352 1 97.69 123 PHE A C 1
ATOM 950 O O . PHE A 1 123 ? 19.109 -11.391 -5.051 1 97.69 123 PHE A O 1
ATOM 957 N N . GLY A 1 124 ? 18.094 -12.938 -6.254 1 94.12 124 GLY A N 1
ATOM 958 C CA . GLY A 1 124 ? 19.344 -13.32 -6.91 1 94.12 124 GLY A CA 1
ATOM 959 C C . GLY A 1 124 ? 19.547 -12.625 -8.242 1 94.12 124 GLY A C 1
ATOM 960 O O . GLY A 1 124 ? 20.641 -12.148 -8.539 1 94.12 124 GLY A O 1
ATOM 961 N N . VAL A 1 125 ? 18.531 -12.547 -9.031 1 87.19 125 VAL A N 1
ATOM 962 C CA . VAL A 1 125 ? 18.672 -12.117 -10.414 1 87.19 125 VAL A CA 1
ATOM 963 C C . VAL A 1 125 ? 18.203 -10.672 -10.562 1 87.19 125 VAL A C 1
ATOM 965 O O . VAL A 1 125 ? 18.828 -9.883 -11.266 1 87.19 125 VAL A O 1
ATOM 968 N N . ARG A 1 126 ? 17.172 -10.336 -9.93 1 86.12 126 ARG A N 1
ATOM 969 C CA . ARG A 1 126 ? 16.641 -8.984 -10.039 1 86.12 126 ARG A CA 1
ATOM 970 C C . ARG A 1 126 ? 17.438 -8.008 -9.18 1 86.12 126 ARG A C 1
ATOM 972 O O . ARG A 1 126 ? 17.344 -8.031 -7.949 1 86.12 126 ARG A O 1
ATOM 979 N N . GLU A 1 127 ? 17.984 -7.18 -9.75 1 85.12 127 GLU A N 1
ATOM 980 C CA . GLU A 1 127 ? 18.844 -6.23 -9.047 1 85.12 127 GLU A CA 1
ATOM 981 C C . GLU A 1 127 ? 18.016 -5.281 -8.18 1 85.12 127 GLU A C 1
ATOM 983 O O . GLU A 1 127 ? 16.969 -4.805 -8.602 1 85.12 127 GLU A O 1
ATOM 988 N N . GLY A 1 128 ? 18.453 -5.16 -6.957 1 92.81 128 GLY A N 1
ATOM 989 C CA . GLY A 1 128 ? 17.922 -4.109 -6.117 1 92.81 128 GLY A CA 1
ATOM 990 C C . GLY A 1 128 ? 16.828 -4.598 -5.18 1 92.81 128 GLY A C 1
ATOM 991 O O . GLY A 1 128 ? 16.406 -3.875 -4.27 1 92.81 128 GLY A O 1
ATOM 992 N N . THR A 1 129 ? 16.375 -5.852 -5.43 1 97 129 THR A N 1
ATOM 993 C CA . THR A 1 129 ? 15.336 -6.371 -4.547 1 97 129 THR A CA 1
ATOM 994 C C . THR A 1 129 ? 15.93 -6.797 -3.207 1 97 129 THR A C 1
ATOM 996 O O . THR A 1 129 ? 16.797 -7.664 -3.154 1 97 129 THR A O 1
ATOM 999 N N . LYS A 1 130 ? 15.469 -6.188 -2.131 1 97.94 130 LYS A N 1
ATOM 1000 C CA . LYS A 1 130 ? 16 -6.48 -0.802 1 97.94 130 LYS A CA 1
ATOM 1001 C C . LYS A 1 130 ? 14.914 -7.035 0.115 1 97.94 130 LYS A C 1
ATOM 1003 O O . LYS A 1 130 ? 15.203 -7.508 1.216 1 97.94 130 LYS A O 1
ATOM 1008 N N . ARG A 1 131 ? 13.695 -6.949 -0.349 1 98.62 131 ARG A N 1
ATOM 1009 C CA . ARG A 1 131 ? 12.578 -7.383 0.481 1 98.62 131 ARG A CA 1
ATOM 1010 C C . ARG A 1 131 ? 11.406 -7.852 -0.377 1 98.62 131 ARG A C 1
ATOM 1012 O O . ARG A 1 131 ? 11.086 -7.227 -1.387 1 98.62 131 ARG A O 1
ATOM 1019 N N . LEU A 1 132 ? 10.82 -8.93 0.03 1 98.88 132 LEU A N 1
ATOM 1020 C CA . LEU A 1 132 ? 9.547 -9.406 -0.506 1 98.88 132 LEU A CA 1
ATOM 1021 C C . LEU A 1 132 ? 8.469 -9.391 0.571 1 98.88 132 LEU A C 1
ATOM 1023 O O . LEU A 1 132 ? 8.758 -9.617 1.748 1 98.88 132 LEU A O 1
ATOM 1027 N N . TRP A 1 133 ? 7.246 -9.125 0.131 1 98.94 133 TRP A N 1
ATOM 1028 C CA . TRP A 1 133 ? 6.145 -9.133 1.088 1 98.94 133 TRP A CA 1
ATOM 1029 C C . TRP A 1 133 ? 4.84 -9.539 0.412 1 98.94 133 TRP A C 1
ATOM 1031 O O . TRP A 1 133 ? 4.766 -9.602 -0.818 1 98.94 133 TRP A O 1
ATOM 1041 N N . ALA A 1 134 ? 3.852 -9.883 1.232 1 98.81 134 ALA A N 1
ATOM 1042 C CA . ALA A 1 134 ? 2.525 -10.25 0.737 1 98.81 134 ALA A CA 1
ATOM 1043 C C . ALA A 1 134 ? 1.441 -9.859 1.738 1 98.81 134 ALA A C 1
ATOM 1045 O O . ALA A 1 134 ? 1.66 -9.914 2.951 1 98.81 134 ALA A O 1
ATOM 1046 N N . GLY A 1 135 ? 0.378 -9.43 1.239 1 98.5 135 GLY A N 1
ATOM 1047 C CA . GLY A 1 135 ? -0.856 -9.312 1.999 1 98.5 135 GLY A CA 1
ATOM 1048 C C . GLY A 1 135 ? -1.824 -10.453 1.755 1 98.5 135 GLY A C 1
ATOM 1049 O O . GLY A 1 135 ? -2.066 -10.836 0.608 1 98.5 135 GLY A O 1
ATOM 1050 N N . VAL A 1 136 ? -2.311 -11.008 2.816 1 98.44 136 VAL A N 1
ATOM 1051 C CA . VAL A 1 136 ? -3.223 -12.141 2.711 1 98.44 136 VAL A CA 1
ATOM 1052 C C . VAL A 1 136 ? -4.527 -11.82 3.441 1 98.44 136 VAL A C 1
ATOM 1054 O O . VAL A 1 136 ? -4.512 -11.438 4.613 1 98.44 136 VAL A O 1
ATOM 1057 N N . PHE A 1 137 ? -5.66 -12.008 2.729 1 97.81 137 PHE A N 1
ATOM 1058 C CA . PHE A 1 137 ? -6.957 -11.828 3.365 1 97.81 137 PHE A CA 1
ATOM 1059 C C . PHE A 1 137 ? -7.168 -12.859 4.469 1 97.81 137 PHE A C 1
ATOM 1061 O O . PHE A 1 137 ? -6.844 -14.039 4.293 1 97.81 137 PHE A O 1
ATOM 1068 N N . SER A 1 138 ? -7.691 -12.336 5.562 1 98.06 138 SER A N 1
ATOM 1069 C CA . SER A 1 138 ? -8.055 -13.273 6.613 1 98.06 138 SER A CA 1
ATOM 1070 C C . SER A 1 138 ? -8.953 -14.383 6.078 1 98.06 138 SER A C 1
ATOM 1072 O O . SER A 1 138 ? -9.836 -14.125 5.258 1 98.06 138 SER A O 1
ATOM 1074 N N . GLY A 1 139 ? -8.695 -15.609 6.535 1 96 139 GLY A N 1
ATOM 1075 C CA . GLY A 1 139 ? -9.445 -16.766 6.059 1 96 139 GLY A CA 1
ATOM 1076 C C . GLY A 1 139 ? -8.703 -17.562 5.012 1 96 139 GLY A C 1
ATOM 1077 O O . GLY A 1 139 ? -9.07 -18.703 4.727 1 96 139 GLY A O 1
ATOM 1078 N N . ASN A 1 140 ? -7.758 -16.953 4.359 1 95.81 140 ASN A N 1
ATOM 1079 C CA . ASN A 1 140 ? -6.93 -17.688 3.41 1 95.81 140 ASN A CA 1
ATOM 1080 C C . ASN A 1 140 ? -5.754 -18.375 4.102 1 95.81 140 ASN A C 1
ATOM 1082 O O . ASN A 1 140 ? -4.598 -18.047 3.832 1 95.81 140 ASN A O 1
ATOM 1086 N N . ASP A 1 141 ? -6.016 -19.328 4.887 1 96.06 141 ASP A N 1
ATOM 1087 C CA .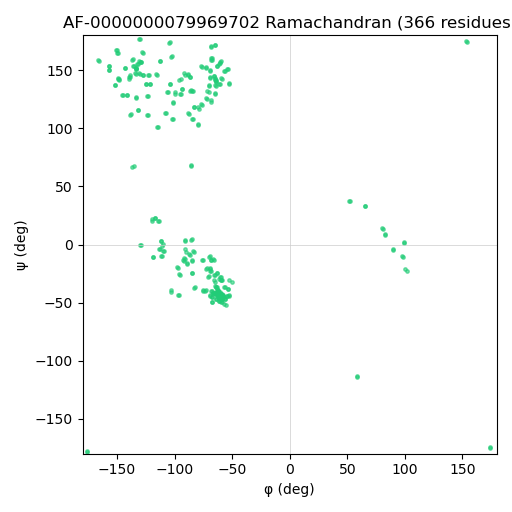 ASP A 1 141 ? -5.027 -20 5.723 1 96.06 141 ASP A CA 1
ATOM 1088 C C . ASP A 1 141 ? -3.986 -20.719 4.875 1 96.06 141 ASP A C 1
ATOM 1090 O O . ASP A 1 141 ? -2.818 -20.812 5.262 1 96.06 141 ASP A O 1
ATOM 1094 N N . ALA A 1 142 ? -4.492 -21.25 3.779 1 95.31 142 ALA A N 1
ATOM 1095 C CA . ALA A 1 142 ? -3.584 -21.969 2.893 1 95.31 142 ALA A CA 1
ATOM 1096 C C . ALA A 1 142 ? -2.447 -21.062 2.418 1 95.31 142 ALA A C 1
ATOM 1098 O O . ALA A 1 142 ? -1.279 -21.453 2.453 1 95.31 142 ALA A O 1
ATOM 1099 N N . SER A 1 143 ? -2.768 -19.891 1.986 1 96.62 143 SER A N 1
ATOM 1100 C CA . SER A 1 143 ? -1.744 -18.953 1.537 1 96.62 143 SER A CA 1
ATOM 1101 C C . SER A 1 143 ? -0.813 -18.562 2.68 1 96.62 143 SER A C 1
ATOM 1103 O O . SER A 1 143 ? 0.398 -18.438 2.484 1 96.62 143 SER A O 1
ATOM 1105 N N . MET A 1 144 ? -1.304 -18.344 3.854 1 97.94 144 MET A N 1
ATOM 1106 C CA . MET A 1 144 ? -0.482 -18 5.012 1 97.94 144 MET A CA 1
ATOM 1107 C C . MET A 1 144 ? 0.516 -19.109 5.316 1 97.94 144 MET A C 1
ATOM 1109 O O . MET A 1 144 ? 1.683 -18.844 5.609 1 97.94 144 MET A O 1
ATOM 1113 N N . ARG A 1 145 ? 0.056 -20.312 5.25 1 97.81 145 ARG A N 1
ATOM 1114 C CA . ARG A 1 145 ? 0.929 -21.453 5.496 1 97.81 145 ARG A CA 1
ATOM 1115 C C . ARG A 1 145 ? 2.061 -21.516 4.477 1 97.81 145 ARG A C 1
ATOM 1117 O O . ARG A 1 145 ? 3.203 -21.812 4.824 1 97.81 145 ARG A O 1
ATOM 1124 N N . VAL A 1 146 ? 1.7 -21.25 3.23 1 98.25 146 VAL A N 1
ATOM 1125 C CA . VAL A 1 146 ? 2.701 -21.234 2.168 1 98.25 146 VAL A CA 1
ATOM 1126 C C . VAL A 1 146 ? 3.801 -20.234 2.512 1 98.25 146 VAL A C 1
ATOM 1128 O O . VAL A 1 146 ? 4.988 -20.562 2.459 1 98.25 146 VAL A O 1
ATOM 1131 N N . LEU A 1 147 ? 3.443 -19.031 2.84 1 98.62 147 LEU A N 1
ATOM 1132 C CA . LEU A 1 147 ? 4.402 -17.984 3.131 1 98.62 147 LEU A CA 1
ATOM 1133 C C . LEU A 1 147 ? 5.27 -18.344 4.328 1 98.62 147 LEU A C 1
ATOM 1135 O O . LEU A 1 147 ? 6.492 -18.188 4.285 1 98.62 147 LEU A O 1
ATOM 1139 N N . LYS A 1 148 ? 4.641 -18.859 5.348 1 98.31 148 LYS A N 1
ATOM 1140 C CA . LYS A 1 148 ? 5.391 -19.266 6.531 1 98.31 148 LYS A CA 1
ATOM 1141 C C . LYS A 1 148 ? 6.391 -20.3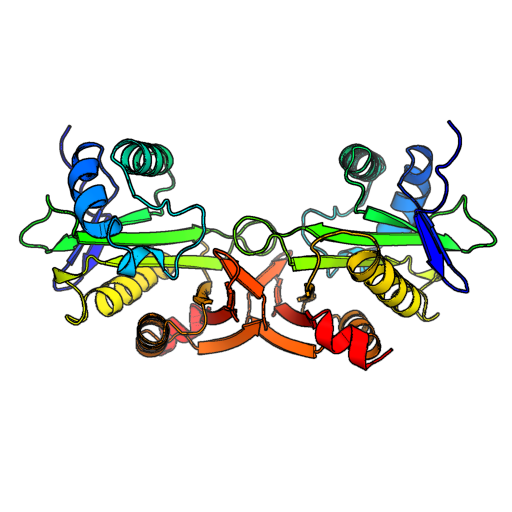75 6.195 1 98.31 148 LYS A C 1
ATOM 1143 O O . LYS A 1 148 ? 7.539 -20.328 6.641 1 98.31 148 LYS A O 1
ATOM 1148 N N . LYS A 1 149 ? 5.969 -21.328 5.422 1 97.94 149 LYS A N 1
ATOM 1149 C CA . LYS A 1 149 ? 6.852 -22.406 5.004 1 97.94 149 LYS A CA 1
ATOM 1150 C C . LYS A 1 149 ? 8.039 -21.875 4.203 1 97.94 149 LYS A C 1
ATOM 1152 O O . LYS A 1 149 ? 9.125 -22.438 4.242 1 97.94 149 LYS A O 1
ATOM 1157 N N . CYS A 1 150 ? 7.805 -20.781 3.52 1 98.19 150 CYS A N 1
ATOM 1158 C CA . CYS A 1 150 ? 8.836 -20.219 2.656 1 98.19 150 CYS A CA 1
ATOM 1159 C C . CYS A 1 150 ? 9.688 -19.219 3.418 1 98.19 150 CYS A C 1
ATOM 1161 O O . CYS A 1 150 ? 10.508 -18.516 2.822 1 98.19 150 CYS A O 1
ATOM 1163 N N . GLY A 1 151 ? 9.477 -19.016 4.711 1 98.19 151 GLY A N 1
ATOM 1164 C CA . GLY A 1 151 ? 10.359 -18.219 5.547 1 98.19 151 GLY A CA 1
ATOM 1165 C C . GLY A 1 151 ? 9.852 -16.812 5.777 1 98.19 151 GLY A C 1
ATOM 1166 O O . GLY A 1 151 ? 10.523 -16 6.422 1 98.19 151 GLY A O 1
ATOM 1167 N N . TYR A 1 152 ? 8.711 -16.516 5.238 1 98.69 152 TYR A N 1
ATOM 1168 C CA . TYR A 1 152 ? 8.125 -15.211 5.531 1 98.69 152 TYR A CA 1
ATOM 1169 C C . TYR A 1 152 ? 7.672 -15.125 6.984 1 98.69 152 TYR A C 1
ATOM 1171 O O . TYR A 1 152 ? 7.133 -16.094 7.527 1 98.69 152 TYR A O 1
ATOM 1179 N N . GLU A 1 153 ? 7.832 -13.992 7.566 1 98.38 153 GLU A N 1
ATOM 1180 C CA . GLU A 1 153 ? 7.363 -13.734 8.93 1 98.38 153 GLU A CA 1
ATOM 1181 C C . GLU A 1 153 ? 6.09 -12.891 8.922 1 98.38 153 GLU A C 1
ATOM 1183 O O . GLU A 1 153 ? 5.953 -11.961 8.125 1 98.38 153 GLU A O 1
ATOM 1188 N N . GLU A 1 154 ? 5.172 -13.25 9.758 1 98.44 154 GLU A N 1
ATOM 1189 C CA . GLU A 1 154 ? 4.012 -12.383 9.938 1 98.44 154 GLU A CA 1
ATOM 1190 C C . GLU A 1 154 ? 4.398 -11.07 10.617 1 98.44 154 GLU A C 1
ATOM 1192 O O . GLU A 1 154 ? 4.934 -11.078 11.727 1 98.44 154 GLU A O 1
ATOM 1197 N N . GLU A 1 155 ? 4.109 -10.023 9.977 1 98.81 155 GLU A N 1
ATOM 1198 C CA . GLU A 1 155 ? 4.613 -8.734 10.422 1 98.81 155 GLU A CA 1
ATOM 1199 C C . GLU A 1 155 ? 3.488 -7.871 11 1 98.81 155 GLU A C 1
ATOM 1201 O O . GLU A 1 155 ? 3.74 -6.793 11.539 1 98.81 155 GLU A O 1
ATOM 1206 N N . GLY A 1 156 ? 2.293 -8.344 10.914 1 98.69 156 GLY A N 1
ATOM 1207 C CA . GLY A 1 156 ? 1.164 -7.625 11.484 1 98.69 156 GLY A CA 1
ATOM 1208 C C . GLY A 1 156 ? -0.149 -7.926 10.789 1 98.69 156 GLY A C 1
ATOM 1209 O O . GLY A 1 156 ? -0.189 -8.711 9.836 1 98.69 156 GLY A O 1
ATOM 1210 N N . VAL A 1 157 ? -1.168 -7.383 11.328 1 98.81 157 VAL A N 1
ATOM 1211 C CA . VAL A 1 157 ? -2.527 -7.531 10.82 1 98.81 157 VAL A CA 1
ATOM 1212 C C . VAL A 1 157 ? -3.201 -6.164 10.734 1 98.81 157 VAL A C 1
ATOM 1214 O O . VAL A 1 157 ? -3.354 -5.48 11.75 1 98.81 157 VAL A O 1
ATOM 1217 N N . MET A 1 158 ? -3.523 -5.742 9.555 1 98.81 158 MET A N 1
ATOM 1218 C CA . MET A 1 158 ? -4.34 -4.543 9.375 1 98.81 158 MET A CA 1
ATOM 1219 C C . MET A 1 158 ? -5.824 -4.875 9.492 1 98.81 158 MET A C 1
ATOM 1221 O O . MET A 1 158 ? -6.406 -5.453 8.578 1 98.81 158 MET A O 1
ATOM 1225 N N . ARG A 1 159 ? -6.402 -4.473 10.539 1 98.62 159 ARG A N 1
ATOM 1226 C CA . ARG A 1 159 ? -7.762 -4.891 10.875 1 98.62 159 ARG A CA 1
ATOM 1227 C C . ARG A 1 159 ? -8.781 -4.227 9.953 1 98.62 159 ARG A C 1
ATOM 1229 O O . ARG A 1 159 ? -8.773 -3.004 9.789 1 98.62 159 ARG A O 1
ATOM 1236 N N . GLY A 1 160 ? -9.617 -5.074 9.297 1 98.5 160 GLY A N 1
ATOM 1237 C CA . GLY A 1 160 ? -10.703 -4.578 8.461 1 98.5 160 GLY A CA 1
ATOM 1238 C C . GLY A 1 160 ? -10.211 -3.822 7.242 1 98.5 160 GLY A C 1
ATOM 1239 O O . GLY A 1 160 ? -10.891 -2.906 6.766 1 98.5 160 GLY A O 1
ATOM 1240 N N . HIS A 1 161 ? -9.141 -4.145 6.672 1 98.62 161 HIS A N 1
ATOM 1241 C CA . HIS A 1 161 ? -8.461 -3.291 5.707 1 98.62 161 HIS A CA 1
ATOM 1242 C C . HIS A 1 161 ? -8.922 -3.596 4.285 1 98.62 161 HIS A C 1
ATOM 1244 O O . HIS A 1 161 ? -8.664 -2.814 3.363 1 98.62 161 HIS A O 1
ATOM 1250 N N . VAL A 1 162 ? -9.594 -4.719 4.113 1 98.19 162 VAL A N 1
ATOM 1251 C CA . VAL A 1 162 ? -10.031 -5.062 2.766 1 98.19 162 VAL A CA 1
ATOM 1252 C C . VAL A 1 162 ? -11.516 -5.422 2.775 1 98.19 162 VAL A C 1
ATOM 1254 O O . VAL A 1 162 ? -12.016 -5.98 3.756 1 98.19 162 VAL A O 1
ATOM 1257 N N . GLU A 1 163 ? -12.117 -5.086 1.688 1 96.62 163 GLU A N 1
ATOM 1258 C CA . GLU A 1 163 ? -13.547 -5.379 1.55 1 96.62 163 GLU A CA 1
ATOM 1259 C C . GLU A 1 163 ? -13.883 -5.832 0.132 1 96.62 163 GLU A C 1
ATOM 1261 O O . GLU A 1 163 ? -13.461 -5.203 -0.841 1 96.62 163 GLU A O 1
ATOM 1266 N N . LYS A 1 164 ? -14.555 -6.938 0.069 1 93.88 164 LYS A N 1
ATOM 1267 C CA . LYS A 1 164 ? -15.047 -7.477 -1.195 1 93.88 164 LYS A CA 1
ATOM 1268 C C . LYS A 1 164 ? -16.5 -7.922 -1.075 1 93.88 164 LYS A C 1
ATOM 1270 O O . LYS A 1 164 ? -16.844 -8.703 -0.186 1 93.88 164 LYS A O 1
ATOM 1275 N N . HIS A 1 165 ? -17.344 -7.391 -1.997 1 91.75 165 HIS A N 1
ATOM 1276 C CA . HIS A 1 165 ? -18.75 -7.785 -2.064 1 91.75 165 HIS A CA 1
ATOM 1277 C C . HIS A 1 165 ? -19.422 -7.656 -0.702 1 91.75 165 HIS A C 1
ATOM 1279 O O . HIS A 1 165 ? -20.109 -8.578 -0.254 1 91.75 165 HIS A O 1
ATOM 1285 N N . GLY A 1 166 ? -19.062 -6.66 -0.004 1 91.75 166 GLY A N 1
ATOM 1286 C CA . GLY A 1 166 ? -19.734 -6.336 1.248 1 91.75 166 GLY A CA 1
ATOM 1287 C C . GLY A 1 166 ? -19.109 -7.023 2.449 1 91.75 166 GLY A C 1
ATOM 1288 O O . GLY A 1 166 ? -19.547 -6.812 3.584 1 91.75 166 GLY A O 1
ATOM 1289 N N . VAL A 1 167 ? -18.172 -7.844 2.215 1 95 167 VAL A N 1
ATOM 1290 C CA . VAL A 1 167 ? -17.5 -8.547 3.311 1 95 167 VAL A CA 1
ATOM 1291 C C . VAL A 1 167 ? -16.156 -7.883 3.611 1 95 167 VAL A C 1
ATOM 1293 O O . VAL A 1 167 ? -15.297 -7.793 2.736 1 95 167 VAL A O 1
ATOM 1296 N N . THR A 1 168 ? -16.016 -7.453 4.859 1 96.88 168 THR A N 1
ATOM 1297 C CA . THR A 1 168 ? -14.773 -6.848 5.324 1 96.88 168 THR A CA 1
ATOM 1298 C C . THR A 1 168 ? -13.875 -7.895 5.969 1 96.88 168 THR A C 1
ATOM 1300 O O . THR A 1 168 ? -14.336 -8.727 6.746 1 96.88 168 THR A O 1
ATOM 1303 N N . ARG A 1 169 ? -12.578 -7.887 5.617 1 97.94 169 ARG A N 1
ATOM 1304 C CA . ARG A 1 169 ? -11.594 -8.82 6.164 1 97.94 169 ARG A CA 1
ATOM 1305 C C . ARG A 1 169 ? -10.336 -8.094 6.613 1 97.94 169 ARG A C 1
ATOM 1307 O O . ARG A 1 169 ? -10.055 -6.988 6.152 1 97.94 169 ARG A O 1
ATOM 1314 N N . ASP A 1 170 ? -9.695 -8.773 7.535 1 98.62 170 ASP A N 1
ATOM 1315 C CA . ASP A 1 170 ? -8.359 -8.305 7.891 1 98.62 170 ASP A CA 1
ATOM 1316 C C . ASP A 1 170 ? -7.359 -8.617 6.781 1 98.62 170 ASP A C 1
ATOM 1318 O O . ASP A 1 170 ? -7.574 -9.531 5.98 1 98.62 170 ASP A O 1
ATOM 1322 N N . LEU A 1 171 ? -6.344 -7.82 6.715 1 98.75 171 LEU A N 1
ATOM 1323 C CA . LEU A 1 171 ? -5.199 -8.094 5.852 1 98.75 171 LEU A CA 1
ATOM 1324 C C . LEU A 1 171 ? -3.98 -8.5 6.676 1 98.75 171 LEU A C 1
ATOM 1326 O O . LEU A 1 171 ? -3.459 -7.699 7.457 1 98.75 171 LEU A O 1
ATOM 1330 N N . HIS A 1 172 ? -3.545 -9.711 6.555 1 98.81 172 HIS A N 1
ATOM 1331 C CA . HIS A 1 172 ? -2.338 -10.211 7.203 1 98.81 172 HIS A CA 1
ATOM 1332 C C . HIS A 1 172 ? -1.097 -9.891 6.375 1 98.81 172 HIS A C 1
ATOM 1334 O O . HIS A 1 172 ? -1.075 -10.125 5.164 1 98.81 172 HIS A O 1
ATOM 1340 N N . LEU A 1 173 ? -0.144 -9.383 7.039 1 98.88 173 LEU A N 1
ATOM 1341 C CA . LEU A 1 173 ? 1.074 -8.977 6.348 1 98.88 173 LEU A CA 1
ATOM 1342 C C . LEU A 1 173 ? 2.213 -9.945 6.633 1 98.88 173 LEU A C 1
ATOM 1344 O O . LEU A 1 173 ? 2.467 -10.289 7.789 1 98.88 173 LEU A O 1
ATOM 1348 N N . PHE A 1 174 ? 2.867 -10.359 5.59 1 98.88 174 PHE A N 1
ATOM 1349 C CA . PHE A 1 174 ? 4.031 -11.227 5.672 1 98.88 174 PHE A CA 1
ATOM 1350 C C . PHE A 1 174 ? 5.223 -10.609 4.949 1 98.88 174 PHE A C 1
ATOM 1352 O O . PHE A 1 174 ? 5.07 -10.039 3.869 1 98.88 174 PHE A O 1
ATOM 1359 N N . GLY A 1 175 ? 6.414 -10.703 5.543 1 98.81 175 GLY A N 1
ATOM 1360 C CA . GLY A 1 175 ? 7.613 -10.148 4.941 1 98.81 175 GLY A CA 1
ATOM 1361 C C . GLY A 1 175 ? 8.789 -11.102 4.973 1 98.81 175 GLY A C 1
ATOM 1362 O O . GLY A 1 175 ? 8.891 -11.945 5.867 1 98.81 175 GLY A O 1
ATOM 1363 N N . LEU A 1 176 ? 9.648 -10.969 4.027 1 98.75 176 LEU A N 1
ATOM 1364 C CA . LEU A 1 176 ? 10.906 -11.703 3.902 1 98.75 176 LEU A CA 1
ATOM 1365 C C . LEU A 1 176 ? 12.031 -10.781 3.443 1 98.75 176 LEU A C 1
ATOM 1367 O O . LEU A 1 176 ? 12.031 -10.32 2.299 1 98.75 176 LEU A O 1
ATOM 1371 N N . ASN A 1 177 ? 12.953 -10.555 4.328 1 98.44 177 ASN A N 1
ATOM 1372 C CA . ASN A 1 177 ? 14.125 -9.766 3.957 1 98.44 177 ASN A CA 1
ATOM 1373 C C . ASN A 1 177 ? 15.219 -10.633 3.34 1 98.44 177 ASN A C 1
ATOM 1375 O O . ASN A 1 177 ? 15.453 -11.758 3.789 1 98.44 177 ASN A O 1
ATOM 1379 N N . LYS A 1 178 ? 15.883 -10.078 2.404 1 97.88 178 LYS A N 1
ATOM 1380 C CA . LYS A 1 178 ? 16.938 -10.805 1.704 1 97.88 178 LYS A CA 1
ATOM 1381 C C . LYS A 1 178 ? 17.969 -11.359 2.686 1 97.88 178 LYS A C 1
ATOM 1383 O O . LYS A 1 178 ? 18.406 -12.508 2.551 1 97.88 178 LYS A O 1
ATOM 1388 N N . ALA A 1 179 ? 18.359 -10.555 3.633 1 96.38 179 ALA A N 1
ATOM 1389 C CA . ALA A 1 179 ? 19.359 -10.977 4.613 1 96.38 179 ALA A CA 1
ATOM 1390 C C . ALA A 1 179 ? 18.875 -12.211 5.375 1 96.38 179 ALA A C 1
ATOM 1392 O O . ALA A 1 179 ? 19.656 -13.133 5.621 1 96.38 179 ALA A O 1
ATOM 1393 N N . ASP A 1 180 ? 17.641 -12.242 5.797 1 96.31 180 ASP A N 1
ATOM 1394 C CA . ASP A 1 180 ? 17.078 -13.398 6.504 1 96.31 180 ASP A CA 1
ATOM 1395 C C . ASP A 1 180 ? 17 -14.609 5.586 1 96.31 180 ASP A C 1
ATOM 1397 O O . ASP A 1 180 ? 17.234 -15.742 6.016 1 96.31 180 ASP A O 1
ATOM 1401 N N . TRP A 1 181 ? 16.578 -14.367 4.332 1 96.5 181 TRP A N 1
ATOM 1402 C CA . TRP A 1 181 ? 16.516 -15.422 3.324 1 96.5 181 TRP A CA 1
ATOM 1403 C C . TRP A 1 181 ? 17.875 -16.078 3.121 1 96.5 181 TRP A C 1
ATOM 1405 O O . TRP A 1 181 ? 17.984 -17.297 3.057 1 96.5 181 TRP A O 1
ATOM 1415 N N . GLU A 1 182 ? 18.922 -15.328 3.023 1 95.69 182 GLU A N 1
ATOM 1416 C CA . GLU A 1 182 ? 20.281 -15.82 2.805 1 95.69 182 GLU A CA 1
ATOM 1417 C C . GLU A 1 182 ? 20.766 -16.656 3.99 1 95.69 182 GLU A C 1
ATOM 1419 O O . GLU A 1 182 ? 21.531 -17.609 3.816 1 95.69 182 GLU A O 1
ATOM 1424 N N . LYS A 1 183 ? 20.312 -16.312 5.164 1 93.31 183 LYS A N 1
ATOM 1425 C CA . LYS A 1 183 ? 20.703 -17.062 6.359 1 93.31 183 LYS A CA 1
ATOM 1426 C C . LYS A 1 183 ? 20.078 -18.453 6.371 1 93.31 183 LYS A C 1
ATOM 1428 O O . LYS A 1 183 ? 20.609 -19.375 6.984 1 93.31 183 LYS A O 1
ATOM 1433 N N . ARG A 1 184 ? 18.984 -18.578 5.746 1 89.38 184 ARG A N 1
ATOM 1434 C CA . ARG A 1 184 ? 18.25 -19.844 5.73 1 89.38 184 ARG A CA 1
ATOM 1435 C C . ARG A 1 184 ? 18.781 -20.766 4.633 1 89.38 184 ARG A C 1
ATOM 1437 O O . ARG A 1 184 ? 18.469 -21.953 4.609 1 89.38 184 ARG A O 1
ATOM 1444 N N . ARG A 1 185 ? 19.531 -20.203 3.77 1 81.88 185 ARG A N 1
ATOM 1445 C CA . ARG A 1 185 ? 20.062 -21 2.672 1 81.88 185 ARG A CA 1
ATOM 1446 C C . ARG A 1 185 ? 21.406 -21.625 3.051 1 81.88 185 ARG A C 1
ATOM 1448 O O . ARG A 1 185 ? 21.672 -22.781 2.711 1 81.88 185 ARG A O 1
ATOM 1455 N N . SER B 1 1 ? -8.359 35.062 -6.27 1 88.38 1 SER B N 1
ATOM 1456 C CA . SER B 1 1 ? -9.625 34.531 -5.797 1 88.38 1 SER B CA 1
ATOM 1457 C C . SER B 1 1 ? -9.641 34.406 -4.277 1 88.38 1 SER B C 1
ATOM 1459 O O . SER B 1 1 ? -8.586 34.281 -3.648 1 88.38 1 SER B O 1
ATOM 1461 N N . PRO B 1 2 ? -10.734 34.531 -3.76 1 94.69 2 PRO B N 1
ATOM 1462 C CA . PRO B 1 2 ? -10.797 34.406 -2.301 1 94.69 2 PRO B CA 1
ATOM 1463 C C . PRO B 1 2 ? -10.391 33.031 -1.807 1 94.69 2 PRO B C 1
ATOM 1465 O O . PRO B 1 2 ? -10.477 32.062 -2.557 1 94.69 2 PRO B O 1
ATOM 1468 N N . LEU B 1 3 ? -9.906 33.031 -0.573 1 96.38 3 LEU B N 1
ATOM 1469 C CA . LEU B 1 3 ? -9.578 31.75 0.05 1 96.38 3 LEU B CA 1
ATOM 1470 C C . LEU B 1 3 ? -10.828 30.891 0.229 1 96.38 3 LEU B C 1
ATOM 1472 O O . LEU B 1 3 ? -11.898 31.422 0.562 1 96.38 3 LEU B O 1
ATOM 1476 N N . PRO B 1 4 ? -10.711 29.656 -0.01 1 96.56 4 PRO B N 1
ATOM 1477 C CA . PRO B 1 4 ? -11.867 28.781 0.235 1 96.56 4 PRO B CA 1
ATOM 1478 C C . PRO B 1 4 ? -12.234 28.703 1.714 1 96.56 4 PRO B C 1
ATOM 1480 O O . PRO B 1 4 ? -11.367 28.812 2.58 1 96.56 4 PRO B O 1
ATOM 1483 N N . PRO B 1 5 ? -13.523 28.594 1.942 1 96.5 5 PRO B N 1
ATOM 1484 C CA . PRO B 1 5 ? -13.914 28.344 3.334 1 96.5 5 PRO B CA 1
ATOM 1485 C C . PRO B 1 5 ? -13.367 27.031 3.883 1 96.5 5 PRO B C 1
ATOM 1487 O O . PRO B 1 5 ? -13.07 26.109 3.111 1 96.5 5 PRO B O 1
ATOM 1490 N N . PRO B 1 6 ? -13.227 26.953 5.223 1 97.56 6 PRO B N 1
ATOM 1491 C CA . PRO B 1 6 ? -12.734 25.703 5.797 1 97.56 6 PRO B CA 1
ATOM 1492 C C . PRO B 1 6 ? -13.695 24.531 5.566 1 97.56 6 PRO B C 1
ATOM 1494 O O . PRO B 1 6 ? -14.914 24.719 5.582 1 97.56 6 PRO B O 1
ATOM 1497 N N . THR B 1 7 ? -13.156 23.391 5.309 1 97.5 7 THR B N 1
ATOM 1498 C CA . THR B 1 7 ? -13.938 22.156 5.234 1 97.5 7 THR B CA 1
ATOM 1499 C C . THR B 1 7 ? -14.32 21.672 6.629 1 97.5 7 THR B C 1
ATOM 1501 O O . THR B 1 7 ? -15.438 21.203 6.844 1 97.5 7 THR B O 1
ATOM 1504 N N . PHE B 1 8 ? -13.438 21.781 7.566 1 97.56 8 PHE B N 1
ATOM 1505 C CA . PHE B 1 8 ? -13.711 21.531 8.977 1 97.56 8 PHE B CA 1
ATOM 1506 C C . PHE B 1 8 ? -12.805 22.375 9.867 1 97.56 8 PHE B C 1
ATOM 1508 O O . PHE B 1 8 ? -11.906 23.047 9.375 1 97.56 8 PHE B O 1
ATOM 1515 N N . THR B 1 9 ? -13.125 22.438 11.172 1 98.19 9 THR B N 1
ATOM 1516 C CA . THR B 1 9 ? -12.383 23.234 12.141 1 98.19 9 THR B CA 1
ATOM 1517 C C . THR B 1 9 ? -12.164 22.438 13.43 1 98.19 9 THR B C 1
ATOM 1519 O O . THR B 1 9 ? -12.82 21.422 13.664 1 98.19 9 THR B O 1
ATOM 1522 N N . SER B 1 10 ? -11.258 22.812 14.141 1 98.31 10 SER B N 1
ATOM 1523 C CA . SER B 1 10 ? -11.008 22.375 15.508 1 98.31 10 SER B CA 1
ATOM 1524 C C . SER B 1 10 ? -10.789 23.562 16.438 1 98.31 10 SER B C 1
ATOM 1526 O O . SER B 1 10 ? -10.875 24.719 16.016 1 98.31 10 SER B O 1
ATOM 1528 N N . PRO B 1 11 ? -10.617 23.359 17.703 1 98.19 11 PRO B N 1
ATOM 1529 C CA . PRO B 1 11 ? -10.641 24.469 18.656 1 98.19 11 PRO B CA 1
ATOM 1530 C C . PRO B 1 11 ? -9.68 25.594 18.281 1 98.19 11 PRO B C 1
ATOM 1532 O O . PRO B 1 11 ? -10.047 26.766 18.359 1 98.19 11 PRO B O 1
ATOM 1535 N N . ARG B 1 12 ? -8.438 25.312 17.859 1 98.62 12 ARG B N 1
ATOM 1536 C CA . ARG B 1 12 ? -7.441 26.344 17.625 1 98.62 12 ARG B CA 1
ATOM 1537 C C . ARG B 1 12 ? -7.125 26.484 16.141 1 98.62 12 ARG B C 1
ATOM 1539 O O . ARG B 1 12 ? -6.492 27.453 15.711 1 98.62 12 ARG B O 1
ATOM 1546 N N . LEU B 1 13 ? -7.645 25.5 15.305 1 98.75 13 LEU B N 1
ATOM 1547 C CA . LEU B 1 13 ? -7.156 25.406 13.93 1 98.75 13 LEU B CA 1
ATOM 1548 C C . LEU B 1 13 ? -8.32 25.375 12.945 1 98.75 13 LEU B C 1
ATOM 1550 O O . LEU B 1 13 ? -9.445 25.031 13.32 1 98.75 13 LEU B O 1
ATOM 1554 N N . THR B 1 14 ? -8.055 25.75 11.711 1 98.56 14 THR B N 1
ATOM 1555 C CA . THR B 1 14 ? -8.945 25.562 10.57 1 98.56 14 THR B CA 1
ATOM 1556 C C . THR B 1 14 ? -8.258 24.766 9.469 1 98.56 14 THR B C 1
ATOM 1558 O O . THR B 1 14 ? -7.039 24.859 9.305 1 98.56 14 THR B O 1
ATOM 1561 N N . TYR B 1 15 ? -9.023 23.969 8.781 1 98.75 15 TYR B N 1
ATOM 1562 C CA . TYR B 1 15 ? -8.562 23.109 7.703 1 98.75 15 TYR B CA 1
ATOM 1563 C C . TYR B 1 15 ? -9.32 23.391 6.41 1 98.75 15 TYR B C 1
ATOM 1565 O O . TYR B 1 15 ? -10.508 23.109 6.305 1 98.75 15 TYR B O 1
ATOM 1573 N N . ARG B 1 16 ? -8.664 23.938 5.445 1 98.44 16 ARG B N 1
ATOM 1574 C CA . ARG B 1 16 ? -9.328 24.359 4.219 1 98.44 16 ARG B CA 1
ATOM 1575 C C . ARG B 1 16 ? -8.609 23.828 2.986 1 98.44 16 ARG B C 1
ATOM 1577 O O . ARG B 1 16 ? -7.422 23.5 3.049 1 98.44 16 ARG B O 1
ATOM 1584 N N . PRO B 1 17 ? -9.336 23.734 1.855 1 98.5 17 PRO B N 1
ATOM 1585 C CA . PRO B 1 17 ? -8.664 23.438 0.589 1 98.5 17 PRO B CA 1
ATOM 1586 C C . PRO B 1 17 ? -7.52 24.391 0.281 1 98.5 17 PRO B C 1
ATOM 1588 O O . PRO B 1 17 ? -7.512 25.531 0.765 1 98.5 17 PRO B O 1
ATOM 1591 N N . MET B 1 18 ? -6.578 23.891 -0.436 1 98.31 18 MET B N 1
ATOM 1592 C CA . MET B 1 18 ? -5.41 24.688 -0.796 1 98.31 18 MET B CA 1
ATOM 1593 C C . MET B 1 18 ? -5.789 25.812 -1.759 1 98.31 18 MET B C 1
ATOM 1595 O O . MET B 1 18 ? -6.828 25.75 -2.416 1 98.31 18 MET B O 1
ATOM 1599 N N . HIS B 1 19 ? -4.988 26.766 -1.85 1 98.25 19 HIS B N 1
ATOM 1600 C CA . HIS B 1 19 ? -5.086 27.922 -2.74 1 98.25 19 HIS B CA 1
ATOM 1601 C C . HIS B 1 19 ? -3.727 28.297 -3.316 1 98.25 19 HIS B C 1
ATOM 1603 O O . HIS B 1 19 ? -2.711 28.219 -2.623 1 98.25 19 HIS B O 1
ATOM 1609 N N . PRO B 1 20 ? -3.686 28.703 -4.559 1 97.81 20 PRO B N 1
ATOM 1610 C CA . PRO B 1 20 ? -2.398 29.062 -5.164 1 97.81 20 PRO B CA 1
ATOM 1611 C C . PRO B 1 20 ? -1.589 30.031 -4.312 1 97.81 20 PRO B C 1
ATOM 1613 O O . PRO B 1 20 ? -0.356 29.984 -4.316 1 97.81 20 PRO B O 1
ATOM 1616 N N . GLN B 1 21 ? -2.184 30.859 -3.615 1 97.56 21 GLN B N 1
ATOM 1617 C CA . GLN B 1 21 ? -1.485 31.859 -2.812 1 97.56 21 GLN B CA 1
ATOM 1618 C C . GLN B 1 21 ? -0.73 31.203 -1.658 1 97.56 21 GLN B C 1
ATOM 1620 O O . GLN B 1 21 ? 0.092 31.859 -1.004 1 97.56 21 GLN B O 1
ATOM 1625 N N . ASP B 1 22 ? -0.987 29.953 -1.348 1 98.44 22 ASP B N 1
ATOM 1626 C CA . ASP B 1 22 ? -0.395 29.25 -0.216 1 98.44 22 ASP B CA 1
ATOM 1627 C C . ASP B 1 22 ? 1.057 28.875 -0.503 1 98.44 22 ASP B C 1
ATOM 1629 O O . ASP B 1 22 ? 1.806 28.531 0.413 1 98.44 22 ASP B O 1
ATOM 1633 N N . ALA B 1 23 ? 1.457 28.969 -1.747 1 98.19 23 ALA B N 1
ATOM 1634 C CA . ALA B 1 23 ? 2.693 28.344 -2.221 1 98.19 23 ALA B CA 1
ATOM 1635 C C . ALA B 1 23 ? 3.9 28.875 -1.449 1 98.19 23 ALA B C 1
ATOM 1637 O O . ALA B 1 23 ? 4.723 28.094 -0.964 1 98.19 23 ALA B O 1
ATOM 1638 N N . PRO B 1 24 ? 4.035 30.203 -1.204 1 98.06 24 PRO B N 1
ATOM 1639 C CA . PRO B 1 24 ? 5.207 30.688 -0.467 1 98.06 24 PRO B CA 1
ATOM 1640 C C . PRO B 1 24 ? 5.262 30.156 0.966 1 98.06 24 PRO B C 1
ATOM 1642 O O . PRO B 1 24 ? 6.344 29.875 1.479 1 98.06 24 PRO B O 1
ATOM 1645 N N . TRP B 1 25 ? 4.145 30.031 1.603 1 97.81 25 TRP B N 1
ATOM 1646 C CA . TRP B 1 25 ? 4.094 29.5 2.965 1 97.81 25 TRP B CA 1
ATOM 1647 C C . TRP B 1 25 ? 4.469 28.031 2.998 1 97.81 25 TRP B C 1
ATOM 1649 O O . TRP B 1 25 ? 5.145 27.578 3.924 1 97.81 25 TRP B O 1
ATOM 1659 N N . MET B 1 26 ? 3.996 27.312 2.004 1 97.12 26 MET B N 1
ATOM 1660 C CA . MET B 1 26 ? 4.34 25.891 1.915 1 97.12 26 MET B CA 1
ATOM 1661 C C . MET B 1 26 ? 5.848 25.703 1.759 1 97.12 26 MET B C 1
ATOM 1663 O O . MET B 1 26 ? 6.441 24.844 2.402 1 97.12 26 MET B O 1
ATOM 1667 N N . VAL B 1 27 ? 6.449 26.531 0.945 1 97 27 VAL B N 1
ATOM 1668 C CA . VAL B 1 27 ? 7.895 26.469 0.756 1 97 27 VAL B CA 1
ATOM 1669 C C . VAL B 1 27 ? 8.602 26.719 2.086 1 97 27 VAL B C 1
ATOM 1671 O O . VAL B 1 27 ? 9.523 25.984 2.457 1 97 27 VAL B O 1
ATOM 1674 N N . GLN B 1 28 ? 8.156 27.703 2.771 1 96.75 28 GLN B N 1
ATOM 1675 C CA . GLN B 1 28 ? 8.781 28.125 4.02 1 96.75 28 GLN B CA 1
ATOM 1676 C C . GLN B 1 28 ? 8.688 27.031 5.078 1 96.75 28 GLN B C 1
ATOM 1678 O O . GLN B 1 28 ? 9.664 26.734 5.773 1 96.75 28 GLN B O 1
ATOM 1683 N N . HIS B 1 29 ? 7.543 26.406 5.168 1 96.56 29 HIS B N 1
ATOM 1684 C CA . HIS B 1 29 ? 7.293 25.531 6.309 1 96.56 29 HIS B CA 1
ATOM 1685 C C . HIS B 1 29 ? 7.594 24.078 5.969 1 96.56 29 HIS B C 1
ATOM 1687 O O . HIS B 1 29 ? 7.867 23.281 6.859 1 96.56 29 HIS B O 1
ATOM 1693 N N . ALA B 1 30 ? 7.527 23.688 4.719 1 94.88 30 ALA B N 1
ATOM 1694 C CA . ALA B 1 30 ? 7.801 22.297 4.316 1 94.88 30 ALA B CA 1
ATOM 1695 C C . ALA B 1 30 ? 9.266 22.125 3.943 1 94.88 30 ALA B C 1
ATOM 1697 O O . ALA B 1 30 ? 9.758 21 3.865 1 94.88 30 ALA B O 1
ATOM 1698 N N . GLY B 1 31 ? 9.992 23.141 3.805 1 91.88 31 GLY B N 1
ATOM 1699 C CA . GLY B 1 31 ? 11.32 23.156 3.223 1 91.88 31 GLY B CA 1
ATOM 1700 C C . GLY B 1 31 ? 12.375 22.547 4.133 1 91.88 31 GLY B C 1
ATOM 1701 O O . GLY B 1 31 ? 13.227 21.781 3.674 1 91.88 31 GLY B O 1
ATOM 1702 N N . PRO B 1 32 ? 12.297 22.812 5.402 1 93.31 32 PRO B N 1
ATOM 1703 C CA . PRO B 1 32 ? 13.352 22.328 6.301 1 93.31 32 PRO B CA 1
ATOM 1704 C C . PRO B 1 32 ? 13.5 20.812 6.281 1 93.31 32 PRO B C 1
ATOM 1706 O O . PRO B 1 32 ? 12.5 20.094 6.211 1 93.31 32 PRO B O 1
ATOM 1709 N N . PRO B 1 33 ? 14.719 20.359 6.375 1 90.81 33 PRO B N 1
ATOM 1710 C CA . PRO B 1 33 ? 15 18.922 6.312 1 90.81 33 PRO B CA 1
ATOM 1711 C C . PRO B 1 33 ? 14.297 18.141 7.418 1 90.81 33 PRO B C 1
ATOM 1713 O O . PRO B 1 33 ? 13.977 16.969 7.234 1 90.81 33 PRO B O 1
ATOM 1716 N N . SER B 1 34 ? 14.078 18.812 8.469 1 89.19 34 SER B N 1
ATOM 1717 C CA . SER B 1 34 ? 13.414 18.141 9.586 1 89.19 34 SER B CA 1
ATOM 1718 C C . SER B 1 34 ? 12 17.703 9.211 1 89.19 34 SER B C 1
ATOM 1720 O O . SER B 1 34 ? 11.461 16.766 9.805 1 89.19 34 SER B O 1
ATOM 1722 N N . ILE B 1 35 ? 11.422 18.391 8.227 1 89.5 35 ILE B N 1
ATOM 1723 C CA . ILE B 1 35 ? 10.078 18.047 7.77 1 89.5 35 ILE B CA 1
ATOM 1724 C C . ILE B 1 35 ? 10.141 16.891 6.785 1 89.5 35 ILE B C 1
ATOM 1726 O O . ILE B 1 35 ? 9.375 15.922 6.895 1 89.5 35 ILE B O 1
ATOM 1730 N N . THR B 1 36 ? 11.109 16.844 5.984 1 88.81 36 THR B N 1
ATOM 1731 C CA . THR B 1 36 ? 11.156 15.93 4.852 1 88.81 36 THR B CA 1
ATOM 1732 C C . THR B 1 36 ? 11.789 14.602 5.254 1 88.81 36 THR B C 1
ATOM 1734 O O . THR B 1 36 ? 11.625 13.594 4.562 1 88.81 36 THR B O 1
ATOM 1737 N N . LYS B 1 37 ? 12.453 14.57 6.344 1 89.31 37 LYS B N 1
ATOM 1738 C CA . LYS B 1 37 ? 13.234 13.422 6.781 1 89.31 37 LYS B CA 1
ATOM 1739 C C . LYS B 1 37 ? 12.383 12.148 6.789 1 89.31 37 LYS B C 1
ATOM 1741 O O . LYS B 1 37 ? 12.844 11.086 6.375 1 89.31 37 LYS B O 1
ATOM 1746 N N . PHE B 1 38 ? 11.172 12.227 7.164 1 90.19 38 PHE B N 1
ATOM 1747 C CA . PHE B 1 38 ? 10.344 11.039 7.328 1 90.19 38 PHE B CA 1
ATOM 1748 C C . PHE B 1 38 ? 9.211 11.03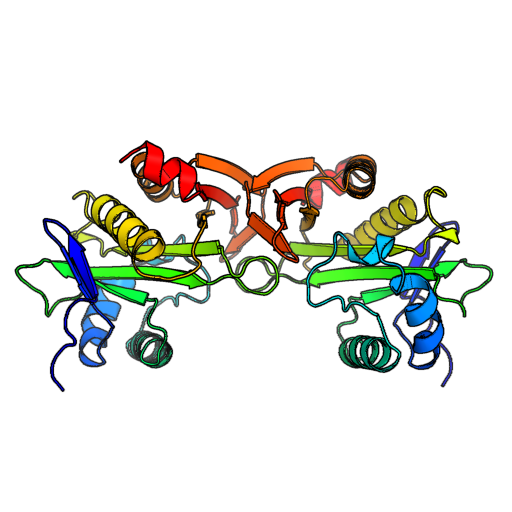1 6.312 1 90.19 38 PHE B C 1
ATOM 1750 O O . PHE B 1 38 ? 8.195 10.352 6.512 1 90.19 38 PHE B O 1
ATOM 1757 N N . MET B 1 39 ? 9.391 11.781 5.289 1 92.56 39 MET B N 1
ATOM 1758 C CA . MET B 1 39 ? 8.414 11.805 4.203 1 92.56 39 MET B CA 1
ATOM 1759 C C . MET B 1 39 ? 8.898 10.984 3.016 1 92.56 39 MET B C 1
ATOM 1761 O O . MET B 1 39 ? 10.094 10.688 2.908 1 92.56 39 MET B O 1
ATOM 1765 N N . SER B 1 40 ? 8 10.633 2.16 1 93.88 40 SER B N 1
ATOM 1766 C CA . SER B 1 40 ? 8.352 9.906 0.946 1 93.88 40 SER B CA 1
ATOM 1767 C C . SER B 1 40 ? 9.219 10.75 0.025 1 93.88 40 SER B C 1
ATOM 1769 O O . SER B 1 40 ? 9.414 11.945 0.271 1 93.88 40 SER B O 1
ATOM 1771 N N . LEU B 1 41 ? 9.742 10.172 -1.012 1 92.06 41 LEU B N 1
ATOM 1772 C CA . LEU B 1 41 ? 10.586 10.883 -1.965 1 92.06 41 LEU B CA 1
ATOM 1773 C C . LEU B 1 41 ? 9.766 11.836 -2.822 1 92.06 41 LEU B C 1
ATOM 1775 O O . LEU B 1 41 ? 10.297 12.789 -3.387 1 92.06 41 LEU B O 1
ATOM 1779 N N . SER B 1 42 ? 8.484 11.602 -2.902 1 90 42 SER B N 1
ATOM 1780 C CA . SER B 1 42 ? 7.594 12.484 -3.648 1 90 42 SER B CA 1
ATOM 1781 C C . SER B 1 42 ? 7.445 13.836 -2.957 1 90 42 SER B C 1
ATOM 1783 O O . SER B 1 42 ? 7.039 14.812 -3.582 1 90 42 SER B O 1
ATOM 1785 N N . PHE B 1 43 ? 7.707 13.844 -1.673 1 92.75 43 PHE B N 1
ATOM 1786 C CA . PHE B 1 43 ? 7.867 15.102 -0.955 1 92.75 43 PHE B CA 1
ATOM 1787 C C . PHE B 1 43 ? 9.258 15.688 -1.194 1 92.75 43 PHE B C 1
ATOM 1789 O O . PHE B 1 43 ? 10.227 15.289 -0.541 1 92.75 43 PHE B O 1
ATOM 1796 N N . ALA B 1 44 ? 9.328 16.641 -1.985 1 89.5 44 ALA B N 1
ATOM 1797 C CA . ALA B 1 44 ? 10.586 17.094 -2.584 1 89.5 44 ALA B CA 1
ATOM 1798 C C . ALA B 1 44 ? 11.492 17.734 -1.538 1 89.5 44 ALA B C 1
ATOM 1800 O O . ALA B 1 44 ? 11.008 18.328 -0.572 1 89.5 44 ALA B O 1
ATOM 1801 N N . HIS B 1 45 ? 12.773 17.578 -1.78 1 91.62 45 HIS B N 1
ATOM 1802 C CA . HIS B 1 45 ? 13.805 18.312 -1.053 1 91.62 45 HIS B CA 1
ATOM 1803 C C . HIS B 1 45 ? 14.984 18.656 -1.957 1 91.62 45 HIS B C 1
ATOM 1805 O O . HIS B 1 45 ? 15.602 17.766 -2.535 1 91.62 45 HIS B O 1
ATOM 1811 N N . PRO B 1 46 ? 15.383 20.047 -1.938 1 93.62 46 PRO B N 1
ATOM 1812 C CA . PRO B 1 46 ? 14.695 21.203 -1.358 1 93.62 46 PRO B CA 1
ATOM 1813 C C . PRO B 1 46 ? 13.281 21.375 -1.896 1 93.62 46 PRO B C 1
ATOM 1815 O O . PRO B 1 46 ? 12.984 20.969 -3.018 1 93.62 46 PRO B O 1
ATOM 1818 N N . TYR B 1 47 ? 12.516 21.859 -1.149 1 95.12 47 TYR B N 1
ATOM 1819 C CA . TYR B 1 47 ? 11.133 22.172 -1.519 1 95.12 47 TYR B CA 1
ATOM 1820 C C . TYR B 1 47 ? 11.023 23.562 -2.129 1 95.12 47 TYR B C 1
ATOM 1822 O O . TYR B 1 47 ? 11.125 24.562 -1.42 1 95.12 47 TYR B O 1
ATOM 1830 N N . THR B 1 48 ? 10.711 23.641 -3.404 1 96.44 48 THR B N 1
ATOM 1831 C CA . THR B 1 48 ? 10.719 24.891 -4.137 1 96.44 48 THR B CA 1
ATOM 1832 C C . THR B 1 48 ? 9.289 25.406 -4.363 1 96.44 48 THR B C 1
ATOM 1834 O O . THR B 1 48 ? 8.328 24.688 -4.07 1 96.44 48 THR B O 1
ATOM 1837 N N . LEU B 1 49 ? 9.297 26.562 -4.895 1 97.44 49 LEU B N 1
ATOM 1838 C CA . LEU B 1 49 ? 8 27.125 -5.254 1 97.44 49 LEU B CA 1
ATOM 1839 C C . LEU B 1 49 ? 7.301 26.266 -6.301 1 97.44 49 LEU B C 1
ATOM 1841 O O . LEU B 1 49 ? 6.09 26.062 -6.238 1 97.44 49 LEU B O 1
ATOM 1845 N N . ALA B 1 50 ? 8.023 25.781 -7.25 1 97.56 50 ALA B N 1
ATOM 1846 C CA . ALA B 1 50 ? 7.461 24.938 -8.297 1 97.56 50 ALA B CA 1
ATOM 1847 C C . ALA B 1 50 ? 6.852 23.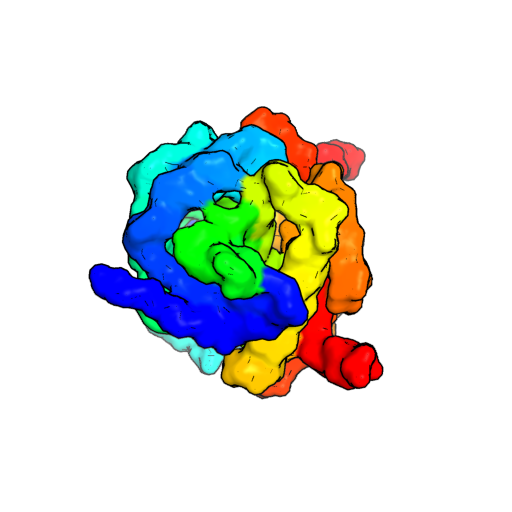672 -7.699 1 97.56 50 ALA B C 1
ATOM 1849 O O . ALA B 1 50 ? 5.801 23.203 -8.148 1 97.56 50 ALA B O 1
ATOM 1850 N N . HIS B 1 51 ? 7.508 23.062 -6.727 1 96.88 51 HIS B N 1
ATOM 1851 C CA . HIS B 1 51 ? 6.98 21.891 -6.051 1 96.88 51 HIS B CA 1
ATOM 1852 C C . HIS B 1 51 ? 5.664 22.203 -5.348 1 96.88 51 HIS B C 1
ATOM 1854 O O . HIS B 1 51 ? 4.703 21.438 -5.449 1 96.88 51 HIS B O 1
ATOM 1860 N N . ALA B 1 52 ? 5.676 23.297 -4.676 1 97.5 52 ALA B N 1
ATOM 1861 C CA . ALA B 1 52 ? 4.465 23.719 -3.979 1 97.5 52 ALA B CA 1
ATOM 1862 C C . ALA B 1 52 ? 3.311 23.938 -4.957 1 97.5 52 ALA B C 1
ATOM 1864 O O . ALA B 1 52 ? 2.199 23.453 -4.723 1 97.5 52 ALA B O 1
ATOM 1865 N N . GLU B 1 53 ? 3.578 24.609 -6.004 1 97.94 53 GLU B N 1
ATOM 1866 C CA . GLU B 1 53 ? 2.559 24.906 -7.008 1 97.94 53 GLU B CA 1
ATOM 1867 C C . GLU B 1 53 ? 2.031 23.609 -7.641 1 97.94 53 GLU B C 1
ATOM 1869 O O . GLU B 1 53 ? 0.831 23.484 -7.898 1 97.94 53 GLU B O 1
ATOM 1874 N N . THR B 1 54 ? 2.879 22.75 -7.914 1 97.5 54 THR B N 1
ATOM 1875 C CA . THR B 1 54 ? 2.48 21.469 -8.477 1 97.5 54 THR B CA 1
ATOM 1876 C C . THR B 1 54 ? 1.574 20.719 -7.504 1 97.5 54 THR B C 1
ATOM 1878 O O . THR B 1 54 ? 0.519 20.219 -7.898 1 97.5 54 THR B O 1
ATOM 1881 N N . TRP B 1 55 ? 2.01 20.656 -6.258 1 97.25 55 TRP B N 1
ATOM 1882 C CA . TRP B 1 55 ? 1.204 19.969 -5.254 1 97.25 55 TRP B CA 1
ATOM 1883 C C . TRP B 1 55 ? -0.169 20.609 -5.121 1 97.25 55 TRP B C 1
ATOM 1885 O O . TRP B 1 55 ? -1.191 19.922 -5.129 1 97.25 55 TRP B O 1
ATOM 1895 N N . ILE B 1 56 ? -0.16 21.859 -5.035 1 98.06 56 ILE B N 1
ATOM 1896 C CA . ILE B 1 56 ? -1.409 22.609 -4.918 1 98.06 56 ILE B CA 1
ATOM 1897 C C . ILE B 1 56 ? -2.297 22.312 -6.125 1 98.06 56 ILE B C 1
ATOM 1899 O O . ILE B 1 56 ? -3.48 22 -5.977 1 98.06 56 ILE B O 1
ATOM 1903 N N . GLY B 1 57 ? -1.747 22.406 -7.289 1 97.31 57 GLY B N 1
ATOM 1904 C CA . GLY B 1 57 ? -2.498 22.156 -8.508 1 97.31 57 GLY B CA 1
ATOM 1905 C C . GLY B 1 57 ? -3.131 20.781 -8.547 1 97.31 57 GLY B C 1
ATOM 1906 O O . GLY B 1 57 ? -4.254 20.625 -9.031 1 97.31 57 GLY B O 1
ATOM 1907 N N . MET B 1 58 ? -2.467 19.812 -8.031 1 96.5 58 MET B N 1
ATOM 1908 C CA . MET B 1 58 ? -2.932 18.438 -8.008 1 96.5 58 MET B CA 1
ATOM 1909 C C . MET B 1 58 ? -4.117 18.266 -7.066 1 96.5 58 MET B C 1
ATOM 1911 O O . MET B 1 58 ? -4.859 17.297 -7.156 1 96.5 58 MET B O 1
ATOM 1915 N N . ASN B 1 59 ? -4.258 19.219 -6.145 1 97 59 ASN B N 1
ATOM 1916 C CA . ASN B 1 59 ? -5.211 19 -5.062 1 97 59 ASN B CA 1
ATOM 1917 C C . ASN B 1 59 ? -6.332 20.031 -5.09 1 97 59 ASN B C 1
ATOM 1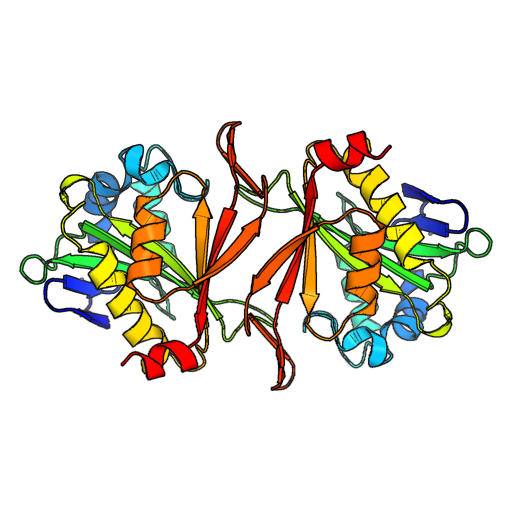919 O O . ASN B 1 59 ? -6.988 20.281 -4.074 1 97 59 ASN B O 1
ATOM 1923 N N . LEU B 1 60 ? -6.562 20.625 -6.258 1 96.12 60 LEU B N 1
ATOM 1924 C CA . LEU B 1 60 ? -7.59 21.656 -6.363 1 96.12 60 LEU B CA 1
ATOM 1925 C C . LEU B 1 60 ? -8.898 21.062 -6.879 1 96.12 60 LEU B C 1
ATOM 1927 O O . LEU B 1 60 ? -9.961 21.688 -6.746 1 96.12 60 LEU B O 1
ATOM 1931 N N . ALA B 1 61 ? -8.852 19.953 -7.5 1 94.06 61 ALA B N 1
ATOM 1932 C CA . ALA B 1 61 ? -10.055 19.344 -8.062 1 94.06 61 ALA B CA 1
ATOM 1933 C C . ALA B 1 61 ? -10.695 18.391 -7.055 1 94.06 61 ALA B C 1
ATOM 1935 O O . ALA B 1 61 ? -10 17.672 -6.328 1 94.06 61 ALA B O 1
ATOM 1936 N N . PRO B 1 62 ? -12 18.328 -7.129 1 92.81 62 PRO B N 1
ATOM 1937 C CA . PRO B 1 62 ? -12.664 17.359 -6.254 1 92.81 62 PRO B CA 1
ATOM 1938 C C . PRO B 1 62 ? -12.367 15.914 -6.641 1 92.81 62 PRO B C 1
ATOM 1940 O O . PRO B 1 62 ? -12.117 15.625 -7.812 1 92.81 62 PRO B O 1
ATOM 1943 N N . PRO B 1 63 ? -12.531 15.031 -5.734 1 93.5 63 PRO B N 1
ATOM 1944 C CA . PRO B 1 63 ? -12.797 15.258 -4.312 1 93.5 63 PRO B CA 1
ATOM 1945 C C . PRO B 1 63 ? -11.594 15.82 -3.566 1 93.5 63 PRO B C 1
ATOM 1947 O O . PRO B 1 63 ? -10.461 15.359 -3.77 1 93.5 63 PRO B O 1
ATOM 1950 N N . ILE B 1 64 ? -11.836 16.797 -2.713 1 96.31 64 ILE B N 1
ATOM 1951 C CA . ILE B 1 64 ? -10.781 17.422 -1.926 1 96.31 64 ILE B CA 1
ATOM 1952 C C . ILE B 1 64 ? -10.492 16.578 -0.685 1 96.31 64 ILE B C 1
ATOM 1954 O O . ILE B 1 64 ? -11.352 16.438 0.189 1 96.31 64 ILE B O 1
ATOM 1958 N N . THR B 1 65 ? -9.297 16.094 -0.595 1 97.44 65 THR B N 1
ATOM 1959 C CA . THR B 1 65 ? -8.977 15.227 0.536 1 97.44 65 THR B CA 1
ATOM 1960 C C . THR B 1 65 ? -7.691 15.688 1.223 1 97.44 65 THR B C 1
ATOM 1962 O O . THR B 1 65 ? -7.203 15.023 2.145 1 97.44 65 THR B O 1
ATOM 1965 N N . HIS B 1 66 ? -7.086 16.75 0.708 1 98.31 66 HIS B N 1
ATOM 1966 C CA . HIS B 1 66 ? -5.898 17.359 1.294 1 98.31 66 HIS B CA 1
ATOM 1967 C C . HIS B 1 66 ? -6.152 18.828 1.644 1 98.31 66 HIS B C 1
ATOM 1969 O O . HIS B 1 66 ? -6.781 19.547 0.869 1 98.31 66 HIS B O 1
ATOM 1975 N N . PHE B 1 67 ? -5.656 19.219 2.801 1 98.69 67 PHE B N 1
ATOM 1976 C CA . PHE B 1 67 ? -5.98 20.531 3.35 1 98.69 67 PHE B CA 1
ATOM 1977 C C . PHE B 1 67 ? -4.734 21.219 3.898 1 98.69 67 PHE B C 1
ATOM 1979 O O . PHE B 1 67 ? -3.783 20.547 4.309 1 98.69 67 PHE B O 1
ATOM 1986 N N . VAL B 1 68 ? -4.762 22.5 3.906 1 98.81 68 VAL B N 1
ATOM 1987 C CA . VAL B 1 68 ? -3.777 23.234 4.688 1 98.81 68 VAL B CA 1
ATOM 1988 C C . VAL B 1 68 ? -4.297 23.438 6.109 1 98.81 68 VAL B C 1
ATOM 1990 O O . VAL B 1 68 ? -5.504 23.562 6.324 1 98.81 68 VAL B O 1
ATOM 1993 N N . ILE B 1 69 ? -3.379 23.438 7.02 1 98.88 69 ILE B N 1
ATOM 1994 C CA . ILE B 1 69 ? -3.639 23.75 8.422 1 98.88 69 ILE B CA 1
ATOM 1995 C C . ILE B 1 69 ? -3.344 25.219 8.68 1 98.88 69 ILE B C 1
ATOM 1997 O O . ILE B 1 69 ? -2.258 25.703 8.359 1 98.88 69 ILE B O 1
ATOM 2001 N N . CYS B 1 70 ? -4.262 25.922 9.281 1 98.81 70 CYS B N 1
ATOM 2002 C CA . CYS B 1 70 ? -4.062 27.312 9.688 1 98.81 70 CYS B CA 1
ATOM 2003 C C . CYS B 1 70 ? -4.555 27.531 11.117 1 98.81 70 CYS B C 1
ATOM 2005 O O . CYS B 1 70 ? -5.492 26.875 11.562 1 98.81 70 CYS B O 1
ATOM 2007 N N . GLU B 1 71 ? -3.881 28.406 11.781 1 98.56 71 GLU B N 1
ATOM 2008 C CA . GLU B 1 71 ? -4.484 28.891 13.023 1 98.56 71 GLU B CA 1
ATOM 2009 C C . GLU B 1 71 ? -5.773 29.656 12.758 1 98.56 71 GLU B C 1
ATOM 2011 O O . GLU B 1 71 ? -5.859 30.406 11.781 1 98.56 71 GLU B O 1
ATOM 2016 N N . ARG B 1 72 ? -6.738 29.516 13.617 1 97.44 72 ARG B N 1
ATOM 2017 C CA . ARG B 1 72 ? -8.039 30.156 13.391 1 97.44 72 ARG B CA 1
ATOM 2018 C C . ARG B 1 72 ? -7.906 31.672 13.297 1 97.44 72 ARG B C 1
ATOM 2020 O O . ARG B 1 72 ? -8.656 32.312 12.562 1 97.44 72 ARG B O 1
ATOM 2027 N N . ASP B 1 73 ? -6.957 32.25 13.977 1 96.31 73 ASP B N 1
ATOM 2028 C CA . ASP B 1 73 ? -6.805 33.688 13.977 1 96.31 73 ASP B CA 1
ATOM 2029 C C . ASP B 1 73 ? -5.953 34.156 12.797 1 96.31 73 ASP B C 1
ATOM 2031 O O . ASP B 1 73 ? -5.836 35.375 12.547 1 96.31 73 ASP B O 1
ATOM 2035 N N . ARG B 1 74 ? -5.344 33.25 12.07 1 97.12 74 ARG B N 1
ATOM 2036 C CA . ARG B 1 74 ? -4.57 33.531 10.867 1 97.12 74 ARG B CA 1
ATOM 2037 C C . ARG B 1 74 ? -4.898 32.531 9.75 1 97.12 74 ARG B C 1
ATOM 2039 O O . ARG B 1 74 ? -4.023 31.797 9.297 1 97.12 74 ARG B O 1
ATOM 2046 N N . PRO B 1 75 ? -6.094 32.625 9.273 1 95.75 75 PRO B N 1
ATOM 2047 C CA . PRO B 1 75 ? -6.543 31.609 8.297 1 95.75 75 PRO B CA 1
ATOM 2048 C C . PRO B 1 75 ? -5.84 31.75 6.949 1 95.75 75 PRO B C 1
ATOM 2050 O O . PRO B 1 75 ? -5.945 30.859 6.105 1 95.75 75 PRO B O 1
ATOM 2053 N N . ASP B 1 76 ? -5.129 32.812 6.738 1 96.56 76 ASP B N 1
ATOM 2054 C CA . ASP B 1 76 ? -4.469 33.031 5.457 1 96.56 76 ASP B CA 1
ATOM 2055 C C . ASP B 1 76 ? -3.055 32.469 5.449 1 96.56 76 ASP B C 1
ATOM 2057 O O . ASP B 1 76 ? -2.383 32.469 4.418 1 96.56 76 ASP B O 1
ATOM 2061 N N . VAL B 1 77 ? -2.59 31.953 6.578 1 97.75 77 VAL B N 1
ATOM 2062 C CA . VAL B 1 77 ? -1.215 31.469 6.691 1 97.75 77 VAL B CA 1
ATOM 2063 C C . VAL B 1 77 ? -1.209 29.969 6.934 1 97.75 77 VAL B C 1
ATOM 2065 O O . VAL B 1 77 ? -1.415 29.5 8.062 1 97.75 77 VAL B O 1
ATOM 2068 N N . PRO B 1 78 ? -0.949 29.234 5.906 1 98.44 78 PRO B N 1
ATOM 2069 C CA . PRO B 1 78 ? -0.754 27.797 6.129 1 98.44 78 PRO B CA 1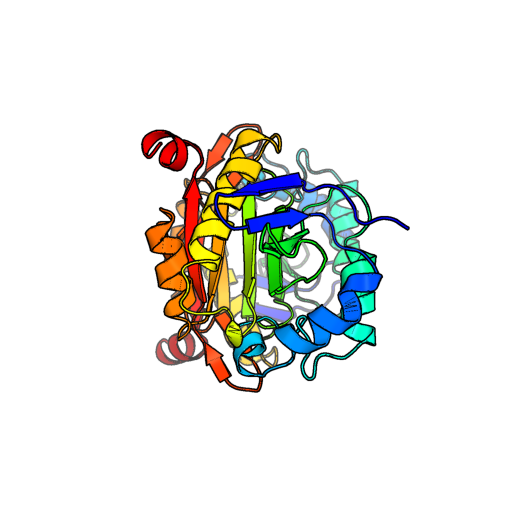
ATOM 2070 C C . PRO B 1 78 ? 0.483 27.5 6.969 1 98.44 78 PRO B C 1
ATOM 2072 O O . PRO B 1 78 ? 1.574 27.984 6.672 1 98.44 78 PRO B O 1
ATOM 2075 N N . ILE B 1 79 ? 0.3 26.703 7.988 1 98.5 79 ILE B N 1
ATOM 2076 C CA . ILE B 1 79 ? 1.424 26.359 8.852 1 98.5 79 ILE B CA 1
ATOM 2077 C C . ILE B 1 79 ? 1.751 24.875 8.703 1 98.5 79 ILE B C 1
ATOM 2079 O O . ILE B 1 79 ? 2.721 24.391 9.289 1 98.5 79 ILE B O 1
ATOM 2083 N N . GLY B 1 80 ? 0.929 24.109 7.898 1 98.25 80 GLY B N 1
ATOM 2084 C CA . GLY B 1 80 ? 1.091 22.672 7.688 1 98.25 80 GLY B CA 1
ATOM 2085 C C . GLY B 1 80 ? 0.112 22.109 6.676 1 98.25 80 GLY B C 1
ATOM 2086 O O . GLY B 1 80 ? -0.602 22.859 6.008 1 98.25 80 GLY B O 1
ATOM 2087 N N . GLY B 1 81 ? 0.164 20.859 6.465 1 98.06 81 GLY B N 1
ATOM 2088 C CA . GLY B 1 81 ? -0.73 20.109 5.605 1 98.06 81 GLY B CA 1
ATOM 2089 C C . GLY B 1 81 ? -1.236 18.828 6.25 1 98.06 81 GLY B C 1
ATOM 2090 O O . GLY B 1 81 ? -0.562 18.25 7.105 1 98.06 81 GLY B O 1
ATOM 2091 N N . ILE B 1 82 ? -2.385 18.438 5.832 1 98.62 82 ILE B N 1
ATOM 2092 C CA . ILE B 1 82 ? -2.992 17.219 6.355 1 98.62 82 ILE B CA 1
ATOM 2093 C C . ILE B 1 82 ? -4.008 16.672 5.348 1 98.62 82 ILE B C 1
ATOM 2095 O O . ILE B 1 82 ? -4.598 17.438 4.582 1 98.62 82 ILE B O 1
ATOM 2099 N N . GLY B 1 83 ? -4.188 15.391 5.34 1 98.25 83 GLY B N 1
ATOM 2100 C CA . GLY B 1 83 ? -5.18 14.82 4.438 1 98.25 83 GLY B CA 1
ATOM 2101 C C . GLY B 1 83 ? -5.184 13.305 4.43 1 98.25 83 GLY B C 1
ATOM 2102 O O . GLY B 1 83 ? -4.57 12.672 5.297 1 98.25 83 GLY B O 1
ATOM 2103 N N . ILE B 1 84 ? -5.977 12.805 3.559 1 98.25 84 ILE B N 1
ATOM 2104 C CA . ILE B 1 84 ? -6.062 11.352 3.406 1 98.25 84 ILE B CA 1
ATOM 2105 C C . ILE B 1 84 ? -5.863 10.977 1.941 1 98.25 84 ILE B C 1
ATOM 2107 O O . ILE B 1 84 ? -6.191 11.758 1.042 1 98.25 84 ILE B O 1
ATOM 2111 N N . LYS B 1 85 ? -5.285 9.922 1.714 1 97.38 85 LYS B N 1
ATOM 2112 C CA . LYS B 1 85 ? -5.262 9.25 0.418 1 97.38 85 LYS B CA 1
ATOM 2113 C C . LYS B 1 85 ? -6.238 8.078 0.391 1 97.38 85 LYS B C 1
ATOM 2115 O O . LYS B 1 85 ? -5.988 7.043 1.006 1 97.38 85 LYS B O 1
ATOM 2120 N N . PRO B 1 86 ? -7.312 8.227 -0.324 1 97.12 86 PRO B N 1
ATOM 2121 C CA . PRO B 1 86 ? -8.273 7.121 -0.385 1 97.12 86 PRO B CA 1
ATOM 2122 C C . PRO B 1 86 ? -7.676 5.848 -0.981 1 97.12 86 PRO B C 1
ATOM 2124 O O . PRO B 1 86 ? -6.895 5.918 -1.932 1 97.12 86 PRO B O 1
ATOM 2127 N N . GLY B 1 87 ? -8.039 4.73 -0.343 1 97.25 87 GLY B N 1
ATOM 2128 C CA . GLY B 1 87 ? -7.645 3.455 -0.92 1 97.25 87 GLY B CA 1
ATOM 2129 C C . GLY B 1 87 ? -8.359 3.139 -2.219 1 97.25 87 GLY B C 1
ATOM 2130 O O . GLY B 1 87 ? -9.273 3.863 -2.623 1 97.25 87 GLY B O 1
ATOM 2131 N N . ALA B 1 88 ? -7.898 2.074 -2.883 1 96.44 88 ALA B N 1
ATOM 2132 C CA . ALA B 1 88 ? -8.484 1.622 -4.141 1 96.44 88 ALA B CA 1
ATOM 2133 C C . ALA B 1 88 ? -8.828 0.135 -4.086 1 96.44 88 ALA B C 1
ATOM 2135 O O . ALA B 1 88 ? -8.414 -0.566 -3.156 1 96.44 88 ALA B O 1
ATOM 2136 N N . ASP B 1 89 ? -9.664 -0.29 -5.105 1 96.75 89 ASP B N 1
ATOM 2137 C CA . ASP B 1 89 ? -9.984 -1.706 -5.25 1 96.75 89 ASP B CA 1
ATOM 2138 C C . ASP B 1 89 ? -10.633 -2.256 -3.98 1 96.75 89 ASP B C 1
ATOM 2140 O O . ASP B 1 89 ? -11.68 -1.766 -3.547 1 96.75 89 ASP B O 1
ATOM 2144 N N . VAL B 1 90 ? -9.977 -3.125 -3.293 1 97.62 90 VAL B N 1
ATOM 2145 C CA . VAL B 1 90 ? -10.562 -3.76 -2.117 1 97.62 90 VAL B CA 1
ATOM 2146 C C . VAL B 1 90 ? -10.336 -2.879 -0.889 1 97.62 90 VAL B C 1
ATOM 2148 O O . VAL B 1 90 ? -10.719 -3.246 0.225 1 97.62 90 VAL B O 1
ATOM 2151 N N . GLN B 1 91 ? -9.75 -1.712 -1.061 1 98.31 91 GLN B N 1
ATOM 2152 C CA . GLN B 1 91 ? -9.438 -0.839 0.065 1 98.31 91 GLN B CA 1
ATOM 2153 C C . GLN B 1 91 ? -10.156 0.499 -0.054 1 98.31 91 GLN B C 1
ATOM 2155 O O . GLN B 1 91 ? -9.75 1.49 0.553 1 98.31 91 GLN B O 1
ATOM 2160 N N . THR B 1 92 ? -11.227 0.61 -0.793 1 96.75 92 THR B N 1
ATOM 2161 C CA . THR B 1 92 ? -11.914 1.868 -1.065 1 96.75 92 THR B CA 1
ATOM 2162 C C . THR B 1 92 ? -12.516 2.443 0.214 1 96.75 92 THR B C 1
ATOM 2164 O O . THR B 1 92 ? -12.688 3.658 0.334 1 96.75 92 THR B O 1
ATOM 2167 N N . HIS B 1 93 ? -12.812 1.583 1.157 1 97.81 93 HIS B N 1
ATOM 2168 C CA . HIS B 1 93 ? -13.422 2.033 2.404 1 97.81 93 HIS B CA 1
ATOM 2169 C C . HIS B 1 93 ? -12.367 2.525 3.387 1 97.81 93 HIS B C 1
ATOM 2171 O O . HIS B 1 93 ? -12.695 3 4.477 1 97.81 93 HIS B O 1
ATOM 2177 N N . ALA B 1 94 ? -11.078 2.387 3.084 1 98.31 94 ALA B N 1
ATOM 2178 C CA . ALA B 1 94 ? -9.953 2.791 3.924 1 98.31 94 ALA B CA 1
ATOM 2179 C C . ALA B 1 94 ? -9.188 3.945 3.291 1 98.31 94 ALA B C 1
ATOM 2181 O O . ALA B 1 94 ? -9.242 4.148 2.076 1 98.31 94 ALA B O 1
ATOM 2182 N N . ALA B 1 95 ? -8.445 4.707 4.125 1 98.56 95 ALA B N 1
ATOM 2183 C CA . ALA B 1 95 ? -7.625 5.805 3.621 1 98.56 95 ALA B CA 1
ATOM 2184 C C . ALA B 1 95 ? -6.383 6.004 4.48 1 98.56 95 ALA B C 1
ATOM 2186 O O . ALA B 1 95 ? -6.422 5.793 5.699 1 98.56 95 ALA B O 1
ATOM 2187 N N . GLU B 1 96 ? -5.32 6.316 3.855 1 98.75 96 GLU B N 1
ATOM 2188 C CA . GLU B 1 96 ? -4.059 6.613 4.531 1 98.75 96 GLU B CA 1
ATOM 2189 C C . GLU B 1 96 ? -3.99 8.078 4.949 1 98.75 96 GLU B C 1
ATOM 2191 O O . GLU B 1 96 ? -4.266 8.969 4.148 1 98.75 96 GLU B O 1
ATOM 2196 N N . VAL B 1 97 ? -3.605 8.305 6.137 1 98.56 97 VAL B N 1
ATOM 2197 C CA . VAL B 1 97 ? -3.512 9.648 6.691 1 98.56 97 VAL B CA 1
ATOM 2198 C C . VAL B 1 97 ? -2.08 10.164 6.559 1 98.56 97 VAL B C 1
ATOM 2200 O O . VAL B 1 97 ? -1.123 9.414 6.77 1 98.56 97 VAL B O 1
ATOM 2203 N N . GLY B 1 98 ? -1.943 11.391 6.273 1 97.69 98 GLY B N 1
ATOM 2204 C CA . GLY B 1 98 ? -0.667 12.086 6.227 1 97.69 98 GLY B CA 1
ATOM 2205 C C . GLY B 1 98 ? -0.746 13.508 6.738 1 97.69 98 GLY B C 1
ATOM 2206 O O . GLY B 1 98 ? -1.782 14.164 6.609 1 97.69 98 GLY B O 1
ATOM 2207 N N . TYR B 1 99 ? 0.388 13.969 7.266 1 97.81 99 TYR B N 1
ATOM 2208 C CA . TYR B 1 99 ? 0.387 15.305 7.844 1 97.81 99 TYR B CA 1
ATOM 2209 C C . TYR B 1 99 ? 1.81 15.805 8.078 1 97.81 99 TYR B C 1
ATOM 2211 O O . TYR B 1 99 ? 2.744 15 8.164 1 97.81 99 TYR B O 1
ATOM 2219 N N . TRP B 1 100 ? 1.939 17.047 8.156 1 96.75 100 TRP B N 1
ATOM 2220 C CA . TRP B 1 100 ? 3.152 17.734 8.57 1 96.75 100 TRP B CA 1
ATOM 2221 C C . TRP B 1 100 ? 2.828 19.141 9.094 1 96.75 100 TRP B C 1
ATOM 2223 O O . TRP B 1 100 ? 1.791 19.703 8.75 1 96.75 100 TRP B O 1
ATOM 2233 N N . VAL B 1 101 ? 3.646 19.641 9.945 1 97.31 101 VAL B N 1
ATOM 2234 C CA . VAL B 1 101 ? 3.527 21.016 10.438 1 97.31 101 VAL B CA 1
ATOM 2235 C C . VAL B 1 101 ? 4.91 21.656 10.523 1 97.31 101 VAL B C 1
ATOM 2237 O O . VAL B 1 101 ? 5.887 21 10.875 1 97.31 101 VAL B O 1
ATOM 2240 N N . GLY B 1 102 ? 4.969 22.938 10.234 1 97 102 GLY B N 1
ATOM 2241 C CA . GLY B 1 102 ? 6.23 23.656 10.258 1 97 102 GLY B CA 1
ATOM 2242 C C . GLY B 1 102 ? 6.906 23.641 11.617 1 97 102 GLY B C 1
ATOM 2243 O O . GLY B 1 102 ? 6.242 23.531 12.648 1 97 102 GLY B O 1
ATOM 2244 N N . GLU B 1 103 ? 8.18 23.844 11.633 1 96.12 103 GLU B N 1
ATOM 2245 C CA . GLU B 1 103 ? 9.023 23.719 12.812 1 96.12 103 GLU B CA 1
ATOM 2246 C C . GLU B 1 103 ? 8.578 24.688 13.914 1 96.12 103 GLU B C 1
ATOM 2248 O O . GLU B 1 103 ? 8.461 24.297 15.078 1 96.12 103 GLU B O 1
ATOM 2253 N N . PRO B 1 104 ? 8.25 25.906 13.555 1 96.5 104 PRO B N 1
ATOM 2254 C CA . PRO B 1 104 ? 7.887 26.844 14.609 1 96.5 104 PRO B CA 1
ATOM 2255 C C . PRO B 1 104 ? 6.586 26.469 15.312 1 96.5 104 PRO B C 1
ATOM 2257 O O . PRO B 1 104 ? 6.273 27.016 16.375 1 96.5 104 PRO B O 1
ATOM 2260 N N . PHE B 1 105 ? 5.91 25.609 14.766 1 97.12 105 PHE B N 1
ATOM 2261 C CA . PHE B 1 105 ? 4.578 25.297 15.273 1 97.12 105 PHE B CA 1
ATOM 2262 C C . PHE B 1 105 ? 4.539 23.906 15.883 1 97.12 105 PHE B C 1
ATOM 2264 O O . PHE B 1 105 ? 3.471 23.422 16.266 1 97.12 105 PHE B O 1
ATOM 2271 N N . GLN B 1 106 ? 5.633 23.219 15.945 1 94.94 106 GLN B N 1
ATOM 2272 C CA . GLN B 1 106 ? 5.727 21.891 16.531 1 94.94 106 GLN B CA 1
ATOM 2273 C C . GLN B 1 106 ? 5.73 21.953 18.062 1 94.94 106 GLN B C 1
ATOM 2275 O O . GLN B 1 106 ? 6.051 23 18.641 1 94.94 106 GLN B O 1
ATOM 2280 N N . GLY B 1 107 ? 5.262 20.859 18.672 1 94.56 107 GLY B N 1
ATOM 2281 C CA . GLY B 1 107 ? 5.285 20.781 20.109 1 94.56 107 GLY B CA 1
ATOM 2282 C C . GLY B 1 107 ? 4.137 21.531 20.766 1 94.56 107 GLY B C 1
ATOM 2283 O O . GLY B 1 107 ? 4.16 21.766 21.984 1 94.56 107 GLY B O 1
ATOM 2284 N N . ARG B 1 108 ? 3.154 21.891 19.984 1 96.31 108 ARG B N 1
ATOM 2285 C CA . ARG B 1 108 ? 2.031 22.672 20.484 1 96.31 108 ARG B CA 1
ATOM 2286 C C . ARG B 1 108 ? 0.753 21.844 20.516 1 96.31 108 ARG B C 1
ATOM 2288 O O . ARG B 1 108 ? -0.318 22.344 20.844 1 96.31 108 ARG B O 1
ATOM 2295 N N . GLY B 1 109 ? 0.846 20.625 20.094 1 97.69 109 GLY B N 1
ATOM 2296 C CA . GLY B 1 109 ? -0.323 19.766 20.047 1 97.69 109 GLY B CA 1
ATOM 2297 C C . GLY B 1 109 ? -1.166 19.953 18.812 1 97.69 109 GLY B C 1
ATOM 2298 O O . GLY B 1 109 ? -2.26 19.391 18.703 1 97.69 109 GLY B O 1
ATOM 2299 N N . TYR B 1 110 ? -0.692 20.719 17.844 1 98.25 110 TYR B N 1
ATOM 2300 C CA . TYR B 1 110 ? -1.455 21.047 16.641 1 98.25 110 TYR B CA 1
ATOM 2301 C C . TYR B 1 110 ? -1.699 19.812 15.789 1 98.25 110 TYR B C 1
ATOM 2303 O O . TYR B 1 110 ? -2.793 19.625 15.258 1 98.25 110 TYR B O 1
ATOM 2311 N N . VAL B 1 111 ? -0.718 19 15.664 1 98.12 111 VAL B N 1
ATOM 2312 C CA . VAL B 1 111 ? -0.857 17.812 14.812 1 98.12 111 VAL B CA 1
ATOM 2313 C C . VAL B 1 111 ? -1.867 16.844 15.43 1 98.12 111 VAL B C 1
ATOM 2315 O O . VAL B 1 111 ? -2.736 16.328 14.734 1 98.12 111 VAL B O 1
ATOM 2318 N N . THR B 1 112 ? -1.752 16.625 16.75 1 98.56 112 THR B N 1
ATOM 2319 C CA . THR B 1 112 ? -2.732 15.781 17.438 1 98.56 112 THR B CA 1
ATOM 2320 C C . THR B 1 112 ? -4.145 16.328 17.219 1 98.56 112 THR B C 1
ATOM 2322 O O . THR B 1 112 ? -5.051 15.57 16.859 1 98.56 112 THR B O 1
ATOM 2325 N N . GLU B 1 113 ? -4.289 17.625 17.406 1 98.69 113 GLU B N 1
ATOM 2326 C CA . GLU B 1 113 ? -5.57 18.281 17.203 1 98.69 113 GLU B CA 1
ATOM 2327 C C . GLU B 1 113 ? -6.062 18.078 15.766 1 98.69 113 GLU B C 1
ATOM 2329 O O . GLU B 1 113 ? -7.238 17.781 15.547 1 98.69 113 GLU B O 1
ATOM 2334 N N . GLY B 1 114 ? -5.219 18.188 14.789 1 98.75 114 GLY B N 1
ATOM 2335 C CA . GLY B 1 114 ? -5.566 18.047 13.383 1 98.75 114 GLY B CA 1
ATOM 2336 C C . GLY B 1 114 ? -5.934 16.609 13.008 1 98.75 114 GLY B C 1
ATOM 2337 O O . GLY B 1 114 ? -6.887 16.391 12.258 1 98.75 114 GLY B O 1
ATOM 2338 N N . VAL B 1 115 ? -5.145 15.648 13.484 1 98.75 115 VAL B N 1
ATOM 2339 C CA . VAL B 1 115 ? -5.398 14.242 13.188 1 98.75 115 VAL B CA 1
ATOM 2340 C C . VAL B 1 115 ? -6.754 13.828 13.758 1 98.75 115 VAL B C 1
ATOM 2342 O O . VAL B 1 115 ? -7.508 13.094 13.117 1 98.75 115 VAL B O 1
ATOM 2345 N N . GLU B 1 116 ? -7.09 14.312 14.922 1 98.38 116 GLU B N 1
ATOM 2346 C CA . GLU B 1 116 ? -8.406 14.055 15.508 1 98.38 116 GLU B CA 1
ATOM 2347 C C . GLU B 1 116 ? -9.508 14.68 14.664 1 98.38 116 GLU B C 1
ATOM 2349 O O . GLU B 1 116 ? -10.523 14.039 14.383 1 98.38 116 GLU B O 1
ATOM 2354 N N . ALA B 1 117 ? -9.297 15.906 14.297 1 98.44 117 ALA B N 1
ATOM 2355 C CA . ALA B 1 117 ? -10.289 16.609 13.484 1 98.44 117 ALA B CA 1
ATOM 2356 C C . ALA B 1 117 ? -10.477 15.914 12.133 1 98.44 117 ALA B C 1
ATOM 2358 O O . ALA B 1 117 ? -11.594 15.828 11.625 1 98.44 117 ALA B O 1
ATOM 2359 N N . LEU B 1 118 ? -9.398 15.469 11.555 1 98.62 118 LEU B N 1
ATOM 2360 C CA . LEU B 1 118 ? -9.445 14.773 10.273 1 98.62 118 LEU B CA 1
ATOM 2361 C C . LEU B 1 118 ? -10.258 13.484 10.391 1 98.62 118 LEU B C 1
ATOM 2363 O O . LEU B 1 118 ? -11.031 13.156 9.484 1 98.62 118 LEU B O 1
ATOM 2367 N N . ALA B 1 119 ? -10.039 12.773 11.453 1 98.38 119 ALA B N 1
ATOM 2368 C CA . ALA B 1 119 ? -10.797 11.547 11.664 1 98.38 119 ALA B CA 1
ATOM 2369 C C . ALA B 1 119 ? -12.289 11.836 11.773 1 98.38 119 ALA B C 1
ATOM 2371 O O . ALA B 1 119 ? -13.109 11.117 11.203 1 98.38 119 ALA B O 1
ATOM 2372 N N . GLU B 1 120 ? -12.633 12.875 12.5 1 97.62 120 GLU B N 1
ATOM 2373 C CA . GLU B 1 120 ? -14.031 13.281 12.625 1 97.62 120 GLU B CA 1
ATOM 2374 C C . GLU B 1 120 ? -14.641 13.578 11.258 1 97.62 120 GLU B C 1
ATOM 2376 O O . GLU B 1 120 ? -15.758 13.148 10.953 1 97.62 120 GLU B O 1
ATOM 2381 N N . TRP B 1 121 ? -13.906 14.266 10.5 1 97.94 121 TRP B N 1
ATOM 2382 C CA . TRP B 1 121 ? -14.375 14.617 9.164 1 97.94 121 TRP B CA 1
ATOM 2383 C C . TRP B 1 121 ? -14.484 13.375 8.281 1 97.94 121 TRP B C 1
ATOM 2385 O O . TRP B 1 121 ? -15.508 13.156 7.629 1 97.94 121 TRP B O 1
ATOM 2395 N N . ALA B 1 122 ? -13.414 12.547 8.242 1 98 122 ALA B N 1
ATOM 2396 C CA . ALA B 1 122 ? -13.344 11.383 7.359 1 98 122 ALA B CA 1
ATOM 2397 C C . ALA B 1 122 ? -14.43 10.367 7.699 1 98 122 ALA B C 1
ATOM 2399 O O . ALA B 1 122 ? -15.086 9.82 6.805 1 98 122 ALA B O 1
ATOM 2400 N N . PHE B 1 123 ? -14.703 10.125 8.961 1 97.69 123 PHE B N 1
ATOM 2401 C CA . PHE B 1 123 ? -15.672 9.125 9.391 1 97.69 123 PHE B CA 1
ATOM 2402 C C . PHE B 1 123 ? -17.078 9.703 9.398 1 97.69 123 PHE B C 1
ATOM 2404 O O . PHE B 1 123 ? -18.062 8.961 9.32 1 97.69 123 PHE B O 1
ATOM 2411 N N . GLY B 1 124 ? -17.203 10.977 9.531 1 94.06 124 GLY B N 1
ATOM 2412 C CA . GLY B 1 124 ? -18.516 11.602 9.672 1 94.06 124 GLY B CA 1
ATOM 2413 C C . GLY B 1 124 ? -19.062 12.133 8.367 1 94.06 124 GLY B C 1
ATOM 2414 O O . GLY B 1 124 ? -20.234 11.93 8.055 1 94.06 124 GLY B O 1
ATOM 2415 N N . VAL B 1 125 ? -18.234 12.781 7.602 1 87.19 125 VAL B N 1
ATOM 2416 C CA . VAL B 1 125 ? -18.719 13.539 6.449 1 87.19 125 VAL B CA 1
ATOM 2417 C C . VAL B 1 125 ? -18.438 12.758 5.168 1 87.19 125 VAL B C 1
ATOM 2419 O O . VAL B 1 125 ? -19.281 12.719 4.266 1 87.19 125 VAL B O 1
ATOM 2422 N N . ARG B 1 126 ? -17.344 12.156 5.098 1 86.06 126 ARG B N 1
ATOM 2423 C CA . ARG B 1 126 ? -16.984 11.414 3.891 1 86.06 126 ARG B CA 1
ATOM 2424 C C . ARG B 1 126 ? -17.672 10.055 3.859 1 86.06 126 ARG B C 1
ATOM 2426 O O . ARG B 1 126 ? -17.312 9.156 4.625 1 86.06 126 ARG B O 1
ATOM 2433 N N . GLU B 1 127 ? -18.375 9.898 2.98 1 85.19 127 GLU B N 1
ATOM 2434 C CA . GLU B 1 127 ? -19.156 8.664 2.885 1 85.19 127 GLU B CA 1
ATOM 2435 C C . GLU B 1 127 ? -18.266 7.477 2.537 1 85.19 127 GLU B C 1
ATOM 2437 O O . GLU B 1 127 ? -17.375 7.586 1.698 1 85.19 127 GLU B O 1
ATOM 2442 N N . GLY B 1 128 ? -18.453 6.445 3.287 1 92.69 128 GLY B N 1
ATOM 2443 C CA . GLY B 1 128 ? -17.859 5.18 2.904 1 92.69 128 GLY B CA 1
ATOM 2444 C C . GLY B 1 128 ? -16.547 4.895 3.623 1 92.69 128 GLY B C 1
ATOM 2445 O O . GLY B 1 128 ? -16.031 3.779 3.561 1 92.69 128 GLY B O 1
ATOM 2446 N N . THR B 1 129 ? -16.047 5.934 4.332 1 97 129 THR B N 1
ATOM 2447 C CA . THR B 1 129 ? -14.789 5.707 5.047 1 97 129 THR B CA 1
ATOM 2448 C C . THR B 1 129 ? -15.039 4.906 6.324 1 97 129 THR B C 1
ATOM 2450 O O . THR B 1 129 ? -15.789 5.34 7.199 1 97 129 THR B O 1
ATOM 2453 N N . LYS B 1 130 ? -14.414 3.75 6.434 1 97.94 130 LYS B N 1
ATOM 2454 C CA . LYS B 1 130 ? -14.617 2.881 7.586 1 97.94 130 LYS B CA 1
ATOM 2455 C C . LYS B 1 130 ? -13.305 2.66 8.344 1 97.94 130 LYS B C 1
ATOM 2457 O O . LYS B 1 130 ? -13.312 2.121 9.453 1 97.94 130 LYS B O 1
ATOM 2462 N N . ARG B 1 131 ? -12.234 3.078 7.719 1 98.62 131 ARG B N 1
ATOM 2463 C CA . ARG B 1 131 ? -10.93 2.844 8.328 1 98.62 131 ARG B CA 1
ATOM 2464 C C . ARG B 1 131 ? -9.93 3.91 7.902 1 98.62 131 ARG B C 1
ATOM 2466 O O . ARG B 1 131 ? -9.883 4.301 6.73 1 98.62 131 ARG B O 1
ATOM 2473 N N . LEU B 1 132 ? -9.164 4.367 8.844 1 98.88 132 LEU B N 1
ATOM 2474 C CA . LEU B 1 132 ? -7.992 5.203 8.602 1 98.88 132 LEU B CA 1
ATOM 2475 C C . LEU B 1 132 ? -6.715 4.492 9.031 1 98.88 132 LEU B C 1
ATOM 2477 O O . LEU B 1 132 ? -6.727 3.717 9.992 1 98.88 132 LEU B O 1
ATOM 2481 N N . TRP B 1 133 ? -5.652 4.762 8.289 1 98.94 133 TRP B N 1
ATOM 2482 C CA . TRP B 1 133 ? -4.379 4.148 8.656 1 98.94 133 TRP B CA 1
ATOM 2483 C C . TRP B 1 133 ? -3.209 5.047 8.266 1 98.94 133 TRP B C 1
ATOM 2485 O O . TRP B 1 133 ? -3.387 6.023 7.535 1 98.94 133 TRP B O 1
ATOM 2495 N N . ALA B 1 134 ? -2.043 4.754 8.828 1 98.75 134 ALA B N 1
ATOM 2496 C CA . ALA B 1 134 ? -0.821 5.488 8.516 1 98.75 134 ALA B CA 1
ATOM 2497 C C . ALA B 1 134 ? 0.405 4.586 8.617 1 98.75 134 ALA B C 1
ATOM 2499 O O . ALA B 1 134 ? 0.452 3.686 9.453 1 98.75 134 ALA B O 1
ATOM 2500 N N . GLY B 1 135 ? 1.292 4.781 7.754 1 98.5 135 GLY B N 1
ATOM 2501 C CA . GLY B 1 135 ? 2.639 4.246 7.871 1 98.5 135 GLY B CA 1
ATOM 2502 C C . GLY B 1 135 ? 3.643 5.262 8.375 1 98.5 135 GLY B C 1
ATOM 2503 O O . GLY B 1 135 ? 3.686 6.395 7.895 1 98.5 135 GLY B O 1
ATOM 2504 N N . VAL B 1 136 ? 4.391 4.883 9.367 1 98.44 136 VAL B N 1
ATOM 2505 C CA . VAL B 1 136 ? 5.367 5.785 9.961 1 98.44 136 VAL B CA 1
ATOM 2506 C C . VAL B 1 136 ? 6.758 5.156 9.906 1 98.44 136 VAL B C 1
ATOM 2508 O O . VAL B 1 136 ? 6.949 4.023 10.344 1 98.44 136 VAL B O 1
ATOM 2511 N N . PHE B 1 137 ? 7.727 5.926 9.367 1 97.81 137 PHE B N 1
ATOM 2512 C CA . PHE B 1 137 ? 9.102 5.449 9.352 1 97.81 137 PHE B CA 1
ATOM 2513 C C . PHE B 1 137 ? 9.648 5.309 10.766 1 97.81 137 PHE B C 1
ATOM 2515 O O . PHE B 1 137 ? 9.414 6.176 11.617 1 97.81 137 PHE B O 1
ATOM 2522 N N . SER B 1 138 ? 10.344 4.195 10.945 1 98 138 SER B N 1
ATOM 2523 C CA . SER B 1 138 ? 11.016 4.047 12.234 1 98 138 SER B CA 1
ATOM 2524 C C . SER B 1 138 ? 11.891 5.258 12.547 1 98 138 SER B C 1
ATOM 2526 O O . SER B 1 138 ? 12.547 5.801 11.656 1 98 138 SER B O 1
ATOM 2528 N N . GLY B 1 139 ? 11.836 5.684 13.805 1 95.88 139 GLY B N 1
ATOM 2529 C CA . GLY B 1 139 ? 12.578 6.863 14.219 1 95.88 139 GLY B CA 1
ATOM 2530 C C . GLY B 1 139 ? 11.711 8.102 14.344 1 95.88 139 GLY B C 1
ATOM 2531 O O . GLY B 1 139 ? 12.117 9.094 14.953 1 95.88 139 GLY B O 1
ATOM 2532 N N . ASN B 1 140 ? 10.594 8.102 13.664 1 95.62 140 ASN B N 1
ATOM 2533 C CA . ASN B 1 140 ? 9.664 9.211 13.805 1 95.62 140 ASN B CA 1
ATOM 2534 C C . ASN B 1 140 ? 8.727 9.016 14.992 1 95.62 140 ASN B C 1
ATOM 2536 O O . ASN B 1 140 ? 7.512 8.906 14.82 1 95.62 140 ASN B O 1
ATOM 2540 N N . ASP B 1 141 ? 9.258 9.078 16.141 1 95.94 141 ASP B N 1
ATOM 2541 C CA . ASP B 1 141 ? 8.539 8.781 17.375 1 95.94 141 ASP B CA 1
ATOM 2542 C C . ASP B 1 141 ? 7.418 9.789 17.609 1 95.94 141 ASP B C 1
ATOM 2544 O O . ASP B 1 141 ? 6.375 9.445 18.172 1 95.94 141 ASP B O 1
ATOM 2548 N N . ALA B 1 142 ? 7.723 11.008 17.219 1 95.12 142 ALA B N 1
ATOM 2549 C CA . ALA B 1 142 ? 6.723 12.055 17.406 1 95.12 142 ALA B CA 1
ATOM 2550 C C . ALA B 1 142 ? 5.43 11.719 16.672 1 95.12 142 ALA B C 1
ATOM 2552 O O . ALA B 1 142 ? 4.34 11.836 17.234 1 95.12 142 ALA B O 1
ATOM 2553 N N . SER B 1 143 ? 5.523 11.312 15.445 1 96.5 143 SER B N 1
ATOM 2554 C CA . SER B 1 143 ? 4.344 10.938 14.672 1 96.5 143 SER B CA 1
ATOM 2555 C C . SER B 1 143 ? 3.639 9.734 15.281 1 96.5 143 SER B C 1
ATOM 2557 O O . SER B 1 143 ? 2.408 9.68 15.328 1 96.5 143 SER B O 1
ATOM 2559 N N . MET B 1 144 ? 4.352 8.75 15.758 1 97.88 144 MET B N 1
ATOM 2560 C CA . MET B 1 144 ? 3.762 7.578 16.391 1 97.88 144 MET B CA 1
ATOM 2561 C C . MET B 1 144 ? 2.965 7.973 17.625 1 97.88 144 MET B C 1
ATOM 2563 O O . MET B 1 144 ? 1.865 7.461 17.859 1 97.88 144 MET B O 1
ATOM 2567 N N . ARG B 1 145 ? 3.523 8.836 18.391 1 97.75 145 ARG B N 1
ATOM 2568 C CA . ARG B 1 145 ? 2.842 9.305 19.594 1 97.75 145 ARG B CA 1
ATOM 2569 C C . ARG B 1 145 ? 1.532 10.008 19.25 1 97.75 145 ARG B C 1
ATOM 2571 O O . ARG B 1 145 ? 0.523 9.828 19.922 1 97.75 145 ARG B O 1
ATOM 2578 N N . VAL B 1 146 ? 1.584 10.828 18.203 1 98.25 146 VAL B N 1
ATOM 2579 C CA . VAL B 1 146 ? 0.384 11.516 17.734 1 98.25 146 VAL B CA 1
ATOM 2580 C C . VAL B 1 146 ? -0.712 10.5 17.438 1 98.25 146 VAL B C 1
ATOM 2582 O O . VAL B 1 146 ? -1.845 10.641 17.906 1 98.25 146 VAL B O 1
ATOM 2585 N N . LEU B 1 147 ? -0.406 9.508 16.656 1 98.56 147 LEU B N 1
ATOM 2586 C CA . LEU B 1 147 ? -1.384 8.508 16.234 1 98.56 147 LEU B CA 1
ATOM 2587 C C . LEU B 1 147 ? -1.938 7.754 17.438 1 98.56 147 LEU B C 1
ATOM 2589 O O . LEU B 1 147 ? -3.152 7.566 17.562 1 98.56 147 LEU B O 1
ATOM 2593 N N . LYS B 1 148 ? -1.059 7.387 18.328 1 98.25 148 LYS B N 1
ATOM 2594 C CA . LYS B 1 148 ? -1.499 6.684 19.531 1 98.25 148 LYS B CA 1
ATOM 2595 C C . LYS B 1 148 ? -2.432 7.559 20.359 1 98.25 148 LYS B C 1
ATOM 2597 O O . LYS B 1 148 ? -3.459 7.082 20.859 1 98.25 148 LYS B O 1
ATOM 2602 N N . LYS B 1 149 ? -2.084 8.805 20.516 1 97.88 149 LYS B N 1
ATOM 2603 C CA . LYS B 1 149 ? -2.926 9.742 21.25 1 97.88 149 LYS B CA 1
ATOM 2604 C C . LYS B 1 149 ? -4.301 9.875 20.609 1 97.88 149 LYS B C 1
ATOM 2606 O O . LYS B 1 149 ? -5.297 10.117 21.297 1 97.88 149 LYS B O 1
ATOM 2611 N N . CYS B 1 150 ? -4.328 9.711 19.312 1 98.19 150 CYS B N 1
ATOM 2612 C CA . CYS B 1 150 ? -5.57 9.891 18.578 1 98.19 150 CYS B CA 1
ATOM 2613 C C . CYS B 1 150 ? -6.336 8.578 18.469 1 98.19 150 CYS B C 1
ATOM 2615 O O . CYS B 1 150 ? -7.324 8.492 17.734 1 98.19 150 CYS B O 1
ATOM 2617 N N . GLY B 1 151 ? -5.883 7.5 19.078 1 98.19 151 GLY B N 1
ATOM 2618 C CA . GLY B 1 151 ? -6.645 6.262 19.188 1 98.19 151 GLY B CA 1
ATOM 2619 C C . GLY B 1 151 ? -6.242 5.223 18.156 1 98.19 151 GLY B C 1
ATOM 2620 O O . GLY B 1 151 ? -6.836 4.145 18.094 1 98.19 151 GLY B O 1
ATOM 2621 N N . TYR B 1 152 ? -5.277 5.543 17.359 1 98.69 152 TYR B N 1
ATOM 2622 C CA . TYR B 1 152 ? -4.773 4.535 16.422 1 98.69 152 TYR B CA 1
ATOM 2623 C C . TYR B 1 152 ? -4.031 3.43 17.172 1 98.69 152 TYR B C 1
ATOM 2625 O O . TYR B 1 152 ? -3.301 3.699 18.125 1 98.69 152 TYR B O 1
ATOM 2633 N N . GLU B 1 153 ? -4.168 2.24 16.703 1 98.38 153 GLU B N 1
ATOM 2634 C CA . GLU B 1 153 ? -3.451 1.093 17.25 1 98.38 153 GLU B CA 1
ATOM 2635 C C . GLU B 1 153 ? -2.299 0.678 16.344 1 98.38 153 GLU B C 1
ATOM 2637 O O . GLU B 1 153 ? -2.432 0.693 15.109 1 98.38 153 GLU B O 1
ATOM 2642 N N . GLU B 1 154 ? -1.202 0.365 16.938 1 98.44 154 GLU B N 1
ATOM 2643 C CA . GLU B 1 154 ? -0.124 -0.221 16.141 1 98.44 154 GLU B CA 1
ATOM 2644 C C . GLU B 1 154 ? -0.491 -1.62 15.656 1 98.44 154 GLU B C 1
ATOM 2646 O O . GLU B 1 154 ? -0.783 -2.506 16.469 1 98.44 154 GLU B O 1
ATOM 2651 N N . GLU B 1 155 ? -0.434 -1.795 14.414 1 98.81 155 GLU B N 1
ATOM 2652 C CA . GLU B 1 155 ? -0.958 -3.023 13.828 1 98.81 155 GLU B CA 1
ATOM 2653 C C . GLU B 1 155 ? 0.167 -3.904 13.297 1 98.81 155 GLU B C 1
ATOM 2655 O O . GLU B 1 155 ? -0.071 -5.039 12.875 1 98.81 155 GLU B O 1
ATOM 2660 N N . GLY B 1 156 ? 1.357 -3.416 13.336 1 98.69 156 GLY B N 1
ATOM 2661 C CA . GLY B 1 156 ? 2.502 -4.203 12.898 1 98.69 156 GLY B CA 1
ATOM 2662 C C . GLY B 1 156 ? 3.662 -3.352 12.422 1 98.69 156 GLY B C 1
ATOM 2663 O O . GLY B 1 156 ? 3.582 -2.123 12.422 1 98.69 156 GLY B O 1
ATOM 2664 N N . VAL B 1 157 ? 4.719 -4.008 12.133 1 98.81 157 VAL B N 1
ATOM 2665 C CA . VAL B 1 157 ? 5.949 -3.393 11.641 1 98.81 157 VAL B CA 1
ATOM 2666 C C . VAL B 1 157 ? 6.453 -4.148 10.414 1 98.81 157 VAL B C 1
ATOM 2668 O O . VAL B 1 157 ? 6.75 -5.344 10.492 1 98.81 157 VAL B O 1
ATOM 2671 N N . MET B 1 158 ? 6.48 -3.5 9.305 1 98.81 158 MET B N 1
ATOM 2672 C CA . MET B 1 158 ? 7.117 -4.059 8.117 1 98.81 158 MET B CA 1
ATOM 2673 C C . MET B 1 158 ? 8.617 -3.781 8.117 1 98.81 158 MET B C 1
ATOM 2675 O O . MET B 1 158 ? 9.047 -2.656 7.867 1 98.81 158 MET B O 1
ATOM 2679 N N . ARG B 1 159 ? 9.367 -4.773 8.344 1 98.62 159 ARG B N 1
ATOM 2680 C CA . ARG B 1 159 ? 10.797 -4.613 8.578 1 98.62 159 ARG B CA 1
ATOM 2681 C C . ARG B 1 159 ? 11.531 -4.254 7.289 1 98.62 159 ARG B C 1
ATOM 2683 O O . ARG B 1 159 ? 11.359 -4.922 6.27 1 98.62 159 ARG B O 1
ATOM 2690 N N . GLY B 1 160 ? 12.289 -3.131 7.355 1 98.5 160 GLY B N 1
ATOM 2691 C CA . GLY B 1 160 ? 13.117 -2.719 6.23 1 98.5 160 GLY B CA 1
ATOM 2692 C C . GLY B 1 160 ? 12.305 -2.334 5.004 1 98.5 160 GLY B C 1
ATOM 2693 O O . GLY B 1 160 ? 12.766 -2.504 3.873 1 98.5 160 GLY B O 1
ATOM 2694 N N . HIS B 1 161 ? 11.18 -1.79 5.117 1 98.62 161 HIS B N 1
ATOM 2695 C CA . HIS B 1 161 ? 10.227 -1.683 4.016 1 98.62 161 HIS B CA 1
ATOM 2696 C C . HIS B 1 161 ? 10.391 -0.362 3.271 1 98.62 161 HIS B C 1
ATOM 2698 O O . HIS B 1 161 ? 9.867 -0.196 2.168 1 98.62 161 HIS B O 1
ATOM 2704 N N . VAL B 1 162 ? 11.125 0.558 3.861 1 98.19 162 VAL B N 1
ATOM 2705 C CA . VAL B 1 162 ? 11.297 1.844 3.195 1 98.19 162 VAL B CA 1
ATOM 2706 C C . VAL B 1 162 ? 12.781 2.215 3.162 1 98.19 162 VAL B C 1
ATOM 2708 O O . VAL B 1 162 ? 13.531 1.881 4.082 1 98.19 162 VAL B O 1
ATOM 2711 N N . GLU B 1 163 ? 13.117 2.885 2.123 1 96.62 163 GLU B N 1
ATOM 2712 C CA . GLU B 1 163 ? 14.5 3.318 1.961 1 96.62 163 GLU B CA 1
ATOM 2713 C C . GLU B 1 163 ? 14.578 4.719 1.358 1 96.62 163 GLU B C 1
ATOM 2715 O O . GLU B 1 163 ? 13.898 5.008 0.368 1 96.62 163 GLU B O 1
ATOM 2720 N N . LYS B 1 164 ? 15.312 5.539 2.012 1 93.75 164 LYS B N 1
ATOM 2721 C CA . LYS B 1 164 ? 15.578 6.895 1.535 1 93.75 164 LYS B CA 1
ATOM 2722 C C . LYS B 1 164 ? 17.062 7.23 1.643 1 93.75 164 LYS B C 1
ATOM 2724 O O . LYS B 1 164 ? 17.656 7.094 2.713 1 93.75 164 LYS B O 1
ATOM 2729 N N . HIS B 1 165 ? 17.641 7.684 0.483 1 91.56 165 HIS B N 1
ATOM 2730 C CA . HIS B 1 165 ? 19.031 8.125 0.448 1 91.56 165 HIS B CA 1
ATOM 2731 C C . HIS B 1 165 ? 19.953 7.078 1.048 1 91.56 165 HIS B C 1
ATOM 2733 O O . HIS B 1 165 ? 20.812 7.402 1.878 1 91.56 165 HIS B O 1
ATOM 2739 N N . GLY B 1 166 ? 19.656 5.859 0.809 1 91.69 166 GLY B N 1
ATOM 2740 C CA . GLY B 1 166 ? 20.531 4.766 1.192 1 91.69 166 GLY B CA 1
ATOM 2741 C C . GLY B 1 166 ? 20.266 4.234 2.586 1 91.69 166 GLY B C 1
ATOM 2742 O O . GLY B 1 166 ? 20.891 3.279 3.031 1 91.69 166 GLY B O 1
ATOM 2743 N N . VAL B 1 167 ? 19.375 4.852 3.27 1 94.94 167 VAL B N 1
ATOM 2744 C CA . VAL B 1 167 ? 19.031 4.406 4.617 1 94.94 167 VAL B CA 1
ATOM 2745 C C . VAL B 1 167 ? 17.719 3.621 4.582 1 94.94 167 VAL B C 1
ATOM 2747 O O . VAL B 1 167 ? 16.688 4.141 4.156 1 94.94 167 VAL B O 1
ATOM 2750 N N . THR B 1 168 ? 17.797 2.387 5.059 1 96.88 168 THR B N 1
ATOM 2751 C CA . THR B 1 168 ? 16.625 1.524 5.148 1 96.88 168 THR B CA 1
ATOM 2752 C C . THR B 1 168 ? 15.984 1.623 6.531 1 96.88 168 THR B C 1
ATOM 2754 O O . THR B 1 168 ? 16.688 1.62 7.547 1 96.88 168 THR B O 1
ATOM 2757 N N . ARG B 1 169 ? 14.656 1.762 6.574 1 97.94 169 ARG B N 1
ATOM 2758 C CA . ARG B 1 169 ? 13.906 1.855 7.828 1 97.94 169 ARG B CA 1
ATOM 2759 C C . ARG B 1 169 ? 12.703 0.92 7.82 1 97.94 169 ARG B C 1
ATOM 2761 O O . ARG B 1 169 ? 12.227 0.524 6.758 1 97.94 169 ARG B O 1
ATOM 2768 N N . ASP B 1 170 ? 12.352 0.601 9.039 1 98.62 170 ASP B N 1
ATOM 2769 C CA . ASP B 1 170 ? 11.086 -0.104 9.195 1 98.62 170 ASP B CA 1
ATOM 2770 C C . ASP B 1 170 ? 9.898 0.834 8.953 1 98.62 170 ASP B C 1
ATOM 2772 O O . ASP B 1 170 ? 10.031 2.051 9.102 1 98.62 170 ASP B O 1
ATOM 2776 N N . LEU B 1 171 ? 8.812 0.267 8.516 1 98.75 171 LEU B N 1
ATOM 2777 C CA . LEU B 1 171 ? 7.547 0.98 8.43 1 98.75 171 LEU B CA 1
ATOM 2778 C C . LEU B 1 171 ? 6.574 0.5 9.5 1 98.75 171 LEU B C 1
ATOM 2780 O O . LEU B 1 171 ? 6.152 -0.658 9.492 1 98.75 171 LEU B O 1
ATOM 2784 N N . HIS B 1 172 ? 6.254 1.341 10.445 1 98.81 172 HIS B N 1
ATOM 2785 C CA . HIS B 1 172 ? 5.266 1.052 11.477 1 98.81 172 HIS B CA 1
ATOM 2786 C C . HIS B 1 172 ? 3.852 1.35 10.984 1 98.81 172 HIS B C 1
ATOM 2788 O O . HIS B 1 172 ? 3.596 2.418 10.43 1 98.81 172 HIS B O 1
ATOM 2794 N N . LEU B 1 173 ? 3.008 0.417 11.211 1 98.88 173 LEU B N 1
ATOM 2795 C CA . LEU B 1 173 ? 1.639 0.554 10.727 1 98.88 173 LEU B CA 1
ATOM 2796 C C . LEU B 1 173 ? 0.685 0.857 11.875 1 98.88 173 LEU B C 1
ATOM 2798 O O . LEU B 1 173 ? 0.715 0.183 12.906 1 98.88 173 LEU B O 1
ATOM 2802 N N . PHE B 1 174 ? -0.122 1.854 11.68 1 98.88 174 PHE B N 1
ATOM 2803 C CA . PHE B 1 174 ? -1.152 2.242 12.633 1 98.88 174 PHE B CA 1
ATOM 2804 C C . PHE B 1 174 ? -2.523 2.271 11.969 1 98.88 174 PHE B C 1
ATOM 2806 O O . PHE B 1 174 ? -2.658 2.727 10.836 1 98.88 174 PHE B O 1
ATOM 2813 N N . GLY B 1 175 ? -3.551 1.762 12.664 1 98.81 175 GLY B N 1
ATOM 2814 C CA . GLY B 1 175 ? -4.902 1.746 12.125 1 98.81 175 GLY B CA 1
ATOM 2815 C C . GLY B 1 175 ? -5.945 2.223 13.117 1 98.81 175 GLY B C 1
ATOM 2816 O O . GLY B 1 175 ? -5.766 2.088 14.328 1 98.81 175 GLY B O 1
ATOM 2817 N N . LEU B 1 176 ? -6.984 2.781 12.617 1 98.81 176 LEU B N 1
ATOM 2818 C CA . LEU B 1 176 ? -8.156 3.227 13.359 1 98.81 176 LEU B CA 1
ATOM 2819 C C . LEU B 1 176 ? -9.438 2.867 12.609 1 98.81 176 LEU B C 1
ATOM 2821 O O . LEU B 1 176 ? -9.727 3.43 11.555 1 98.81 176 LEU B O 1
ATOM 2825 N N . ASN B 1 177 ? -10.188 1.952 13.18 1 98.44 177 ASN B N 1
ATOM 2826 C CA . ASN B 1 177 ? -11.477 1.604 12.602 1 98.44 177 ASN B CA 1
ATOM 2827 C C . ASN B 1 177 ? -12.586 2.521 13.109 1 98.44 177 ASN B C 1
ATOM 2829 O O . ASN B 1 177 ? -12.609 2.883 14.289 1 98.44 177 ASN B O 1
ATOM 2833 N N . LYS B 1 178 ? -13.484 2.803 12.25 1 97.81 178 LYS B N 1
ATOM 2834 C CA . LYS B 1 178 ? -14.586 3.695 12.586 1 97.81 178 LYS B CA 1
ATOM 2835 C C . LYS B 1 178 ? -15.32 3.213 13.836 1 97.81 178 LYS B C 1
ATOM 2837 O O . LYS B 1 178 ? -15.664 4.012 14.711 1 97.81 178 LYS B O 1
ATOM 2842 N N . ALA B 1 179 ? -15.578 1.94 13.891 1 96.31 179 ALA B N 1
ATOM 2843 C CA . ALA B 1 179 ? -16.297 1.373 15.031 1 96.31 179 ALA B CA 1
ATOM 2844 C C . ALA B 1 179 ? -15.555 1.644 16.344 1 96.31 179 ALA B C 1
ATOM 2846 O O . ALA B 1 179 ? -16.172 1.974 17.359 1 96.31 179 ALA B O 1
ATOM 2847 N N . ASP B 1 180 ? -14.258 1.469 16.359 1 96.25 180 ASP B N 1
ATOM 2848 C CA . ASP B 1 180 ? -13.453 1.736 17.547 1 96.25 180 ASP B CA 1
ATOM 2849 C C . ASP B 1 180 ? -13.445 3.227 17.875 1 96.25 180 ASP B C 1
ATOM 2851 O O . ASP B 1 180 ? -13.477 3.605 19.047 1 96.25 180 ASP B O 1
ATOM 2855 N N . TRP B 1 181 ? -13.328 4.059 16.828 1 96.44 181 TRP B N 1
ATOM 2856 C CA . TRP B 1 181 ? -13.375 5.508 16.984 1 96.44 181 TRP B CA 1
ATOM 2857 C C . TRP B 1 181 ? -14.68 5.945 17.641 1 96.44 181 TRP B C 1
ATOM 2859 O O . TRP B 1 181 ? -14.68 6.777 18.547 1 96.44 181 TRP B O 1
ATOM 2869 N N . GLU B 1 182 ? -15.789 5.43 17.25 1 95.69 182 GLU B N 1
ATOM 2870 C CA . GLU B 1 182 ? -17.109 5.777 17.781 1 95.69 182 GLU B CA 1
ATOM 2871 C C . GLU B 1 182 ? -17.25 5.367 19.234 1 95.69 182 GLU B C 1
ATOM 2873 O O . GLU B 1 182 ? -17.938 6.035 20.016 1 95.69 182 GLU B O 1
ATOM 2878 N N . LYS B 1 183 ? -16.578 4.316 19.609 1 93.12 183 LYS B N 1
ATOM 2879 C CA . LYS B 1 183 ? -16.625 3.854 21 1 93.12 183 LYS B CA 1
ATOM 2880 C C . LYS B 1 183 ? -15.875 4.805 21.922 1 93.12 183 LYS B C 1
ATOM 2882 O O . LYS B 1 183 ? -16.188 4.891 23.109 1 93.12 183 LYS B O 1
ATOM 2887 N N . ARG B 1 184 ? -14.93 5.461 21.391 1 89.19 184 ARG B N 1
ATOM 2888 C CA . ARG B 1 184 ? -14.102 6.363 22.188 1 89.19 184 ARG B CA 1
ATOM 2889 C C . ARG B 1 184 ? -14.75 7.734 22.312 1 89.19 184 ARG B C 1
ATOM 2891 O O . ARG B 1 184 ? -14.336 8.555 23.141 1 89.19 184 ARG B O 1
ATOM 2898 N N . ARG B 1 185 ? -15.719 7.945 21.516 1 81.38 185 ARG B N 1
ATOM 2899 C CA . ARG B 1 185 ? -16.391 9.234 21.562 1 81.38 185 ARG B CA 1
ATOM 2900 C C . ARG B 1 185 ? -17.531 9.227 22.578 1 81.38 185 ARG B C 1
ATOM 2902 O O . ARG B 1 185 ? -17.734 10.211 23.297 1 81.38 185 ARG B O 1
#

InterPro domains:
  IPR000182 GNAT domain [PF13302] (12-152)
  IPR000182 GNAT domain [PS51186] (13-180)
  IPR016181 Acyl-CoA N-acyltransferase [SSF55729] (5-176)
  IPR051531 N-acetyltransferase [PTHR43792] (5-181)

Solvent-accessible surface area (backbone atoms only — not comparable to full-atom values): 19917 Å² total; per-residue (Å²): 129,79,78,62,70,60,79,50,66,49,98,66,35,34,31,18,54,61,53,82,83,42,24,68,40,46,24,66,37,49,32,48,61,85,58,39,70,75,46,54,67,86,52,53,80,80,35,40,60,68,54,32,46,50,54,46,63,73,44,65,54,81,82,71,46,49,26,30,33,15,42,61,93,42,71,86,47,49,48,30,38,38,35,47,47,72,38,59,78,33,19,51,38,26,26,38,51,49,72,52,62,13,75,93,58,57,95,67,56,53,65,45,52,47,54,45,42,47,48,53,43,41,58,67,68,41,81,66,40,48,30,41,30,34,78,38,44,60,89,48,56,68,60,52,51,36,40,47,75,62,63,30,40,79,32,33,46,41,77,61,48,30,42,57,97,88,43,70,30,33,32,35,32,32,38,35,43,45,72,62,56,61,71,74,104,130,80,79,60,69,60,78,48,65,50,97,64,34,33,31,18,56,61,52,83,83,43,23,67,39,46,23,66,38,49,32,48,63,85,58,40,69,76,46,54,66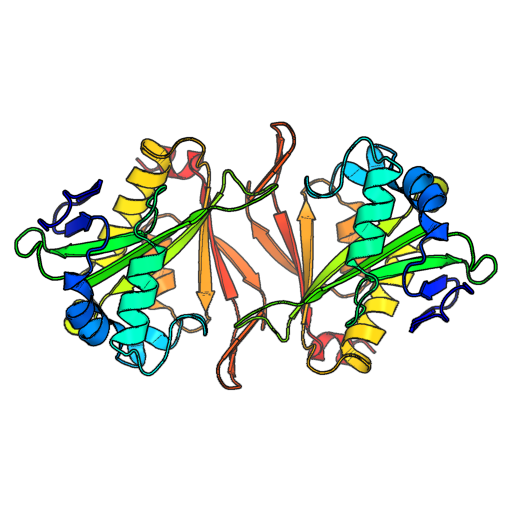,85,53,53,80,79,34,40,60,67,56,32,46,51,54,44,63,71,44,66,53,81,82,72,45,48,26,30,32,16,43,61,93,40,70,85,46,50,47,30,38,38,36,47,48,73,37,59,78,32,19,52,38,26,27,38,52,50,71,53,63,14,76,92,57,57,94,69,56,52,63,45,53,47,55,45,42,48,49,52,44,42,58,68,68,40,81,67,40,47,30,41,30,37,76,41,45,61,86,48,57,69,61,51,51,36,41,46,76,62,63,29,40,79,32,32,46,42,77,60,48,32,42,56,97,89,43,70,28,33,31,35,33,31,38,36,42,43,73,60,54,60,71,73,102

pLDDT: mean 96.53, std 2.96, range [81.38, 98.94]

Foldseek 3Di:
DDFAAFPFDFDFKTWHQDDLLQLVLCLVFCQDCVNCVWPDPLSDHNDDSVSSNVVSVVQPDPPHFKTFMDTPVCNPHGFKIKGWAADDDVRNLETEIDMTGGPVCPPVCRLLRVVLRSLCCCLPPPPRHFKYKYKTWPPPVVVVVSLVSSPWDFDDKAAQPDDDPHDTTIIIMTMDGSVSNVVVD/DDFAAFPFDFDFKTWHQDDLVQLVLCLVFCQDCVNCVWPDPLSDHNDDSVSSNVVSVVQPDPPHFKTFMDTPVCNPHGFKIKGWAADDDVRNQETEIDMTGGPVCPPVCRLLRVVLRSLCCCLPPPPRHFKYKYKTWPPPVVVVVSLVSSPWDFDDKAAQPDDDPHDTTIIIMTMDGSVSNVVVD